Protein AF-A0A260BHY4-F1 (afdb_monomer_lite)

Secondary structure (DSSP, 8-state):
---B-EEESB-TTTSSBSS-HHHHHHHTTT--S--BTTEEEHHIIIIIIHHH---EETTEEGGGGGTSSHHHHHTT--TTTTSTTS-SS-HHHHHHHHHHHHHH-TTS-TTEEEEEEEE-SSSEEEEEEEEE-TTT--EEEEEEEEETTEEEEEEEEEEPPP-HHHHHHHHHSPPB--TTB--SSS-TT-B-SPPEEEEEE--

Foldseek 3Di:
DFFAAKFFLQAPQPRDGQDDQVVVCVLCPPPPDPADPRMDGLLSCQQVVQCVGPDQDPQGRSNVQQVFQLQCVLLVHDSNQSHCPPDPPGSSVSVRVSQVVCQQPVPVDPQWAWKKWFDQDPFKTKIWTWGADPPVRRIKIWIWIGGPNDTHGNHMGTDPHDDPVNVVVVQPDAAFADDRGCDPPDHHGDGHPTHMDIPDHPD

Radius of gyration: 16.04 Å; chains: 1; bounding box: 42×34×39 Å

Structure (mmCIF, N/CA/C/O backbone):
data_AF-A0A260BHY4-F1
#
_entry.id   AF-A0A260BHY4-F1
#
loop_
_atom_site.group_PDB
_atom_site.id
_atom_site.type_symbol
_atom_site.label_atom_id
_atom_site.label_alt_id
_atom_site.label_comp_id
_atom_site.label_asym_id
_atom_site.label_entity_id
_atom_site.label_seq_id
_atom_site.pdbx_PDB_ins_code
_atom_site.Cartn_x
_atom_site.Cartn_y
_atom_site.Cartn_z
_atom_site.occupancy
_atom_site.B_iso_or_equiv
_atom_site.auth_seq_id
_atom_site.auth_comp_id
_atom_site.auth_asym_id
_atom_site.auth_atom_id
_atom_site.pdbx_PDB_model_num
ATOM 1 N N . MET A 1 1 ? 2.149 -18.542 -0.338 1.00 52.81 1 MET A N 1
ATOM 2 C CA . MET A 1 1 ? 2.740 -17.203 -0.128 1.00 52.81 1 MET A CA 1
ATOM 3 C C . MET A 1 1 ? 1.687 -16.169 -0.472 1.00 52.81 1 MET A C 1
ATOM 5 O O . MET A 1 1 ? 0.973 -16.371 -1.448 1.00 52.81 1 MET A O 1
ATOM 9 N N . ALA A 1 2 ? 1.537 -15.123 0.337 1.00 69.50 2 ALA A N 1
ATOM 10 C CA . ALA A 1 2 ? 0.624 -14.036 0.003 1.00 69.50 2 ALA A CA 1
ATOM 11 C C . ALA A 1 2 ? 1.069 -13.307 -1.273 1.00 69.50 2 ALA A C 1
ATOM 13 O O . ALA A 1 2 ? 2.268 -13.212 -1.539 1.00 69.50 2 ALA A O 1
ATOM 14 N N . LYS A 1 3 ? 0.108 -12.805 -2.053 1.00 89.19 3 LYS A N 1
ATOM 15 C CA . LYS A 1 3 ? 0.378 -12.161 -3.339 1.00 89.19 3 LYS A CA 1
ATOM 16 C C . LYS A 1 3 ? 0.707 -10.688 -3.129 1.00 89.19 3 LYS A C 1
ATOM 18 O O . LYS A 1 3 ? -0.166 -9.887 -2.804 1.00 89.19 3 LYS A O 1
ATOM 23 N N . TRP A 1 4 ? 1.974 -10.348 -3.302 1.00 95.94 4 TRP A N 1
ATOM 24 C CA . TRP A 1 4 ? 2.450 -8.972 -3.339 1.00 95.94 4 TRP A CA 1
ATOM 25 C C . TRP A 1 4 ? 2.707 -8.563 -4.783 1.00 95.94 4 TRP A C 1
ATOM 27 O O . TRP A 1 4 ? 3.150 -9.371 -5.596 1.00 95.94 4 TRP A O 1
ATOM 37 N N . ALA A 1 5 ? 2.422 -7.304 -5.082 1.00 96.44 5 ALA A N 1
ATOM 38 C CA . ALA A 1 5 ? 2.658 -6.701 -6.379 1.00 96.44 5 ALA A CA 1
ATOM 39 C C . ALA A 1 5 ? 4.134 -6.300 -6.571 1.00 96.44 5 ALA A C 1
ATOM 41 O O . ALA A 1 5 ? 4.979 -6.487 -5.690 1.00 96.44 5 ALA A O 1
ATOM 42 N N . SER A 1 6 ? 4.429 -5.682 -7.713 1.00 95.88 6 SER A N 1
ATOM 43 C CA . SER A 1 6 ? 5.690 -4.979 -7.959 1.00 95.88 6 SER A CA 1
ATOM 44 C C . SER A 1 6 ? 5.636 -3.541 -7.434 1.00 95.88 6 SER A C 1
ATOM 46 O O . SER A 1 6 ? 4.591 -2.883 -7.468 1.00 95.88 6 SER A O 1
ATOM 48 N N . SER A 1 7 ? 6.773 -3.030 -6.965 1.00 96.12 7 SER A N 1
ATOM 49 C CA . SER A 1 7 ? 6.912 -1.653 -6.492 1.00 96.12 7 SER A CA 1
ATOM 50 C C . SER A 1 7 ? 8.245 -1.035 -6.908 1.00 96.12 7 SER A C 1
ATOM 52 O O . SER A 1 7 ? 9.237 -1.743 -7.046 1.00 96.12 7 SER A O 1
ATOM 54 N N . THR A 1 8 ? 8.276 0.284 -7.095 1.00 95.44 8 THR A N 1
ATOM 55 C CA . THR A 1 8 ? 9.506 1.059 -7.311 1.00 95.44 8 THR A CA 1
ATOM 56 C C . THR A 1 8 ? 10.100 1.576 -5.995 1.00 95.44 8 THR A C 1
ATOM 58 O O . THR A 1 8 ? 9.379 1.899 -5.046 1.00 95.44 8 THR A O 1
ATOM 61 N N . VAL A 1 9 ? 11.433 1.643 -5.902 1.00 91.94 9 VAL A N 1
ATOM 62 C CA . VAL A 1 9 ? 12.120 2.255 -4.748 1.00 91.94 9 VAL A CA 1
ATOM 63 C C . VAL A 1 9 ? 12.034 3.778 -4.781 1.00 91.94 9 VAL A C 1
ATOM 65 O O . VAL A 1 9 ? 12.333 4.415 -3.775 1.00 91.94 9 VAL A O 1
ATOM 68 N N . ILE A 1 10 ? 11.660 4.367 -5.916 1.00 89.44 10 ILE A N 1
ATOM 69 C CA . ILE A 1 10 ? 11.519 5.813 -6.063 1.00 89.44 10 ILE A CA 1
ATOM 70 C C . ILE A 1 10 ? 10.259 6.253 -5.317 1.00 89.44 10 ILE A C 1
ATOM 72 O O . ILE A 1 10 ? 9.171 5.750 -5.583 1.00 89.44 10 ILE A O 1
ATOM 76 N N . ASP A 1 11 ? 10.404 7.150 -4.344 1.00 83.56 11 ASP A N 1
ATOM 77 C CA . ASP A 1 11 ? 9.250 7.693 -3.625 1.00 83.56 11 ASP A CA 1
ATOM 78 C C . ASP A 1 11 ? 8.504 8.727 -4.463 1.00 83.56 11 ASP A C 1
ATOM 80 O O . ASP A 1 11 ? 9.115 9.669 -4.970 1.00 83.56 11 ASP A O 1
ATOM 84 N N . ASP A 1 12 ? 7.176 8.627 -4.489 1.00 76.00 12 ASP A N 1
ATOM 85 C CA . ASP A 1 12 ? 6.313 9.605 -5.155 1.00 76.00 12 ASP A CA 1
ATOM 86 C C . ASP A 1 12 ? 6.520 11.050 -4.645 1.00 76.00 12 ASP A C 1
ATOM 88 O O . ASP A 1 12 ? 6.343 11.994 -5.413 1.00 76.00 12 ASP A O 1
ATOM 92 N N . ASN A 1 13 ? 6.891 11.262 -3.375 1.00 76.00 13 ASN A N 1
ATOM 93 C CA . ASN A 1 13 ? 6.996 12.607 -2.794 1.00 76.00 13 ASN A CA 1
ATOM 94 C C . ASN A 1 13 ? 8.409 13.182 -2.886 1.00 76.00 13 ASN A C 1
ATOM 96 O O . ASN A 1 13 ? 8.557 14.375 -3.133 1.00 76.00 13 ASN A O 1
ATOM 100 N N . VAL A 1 14 ? 9.444 12.361 -2.663 1.00 77.44 14 VAL A N 1
ATOM 101 C CA . VAL A 1 14 ? 10.841 12.839 -2.706 1.00 77.44 14 VAL A CA 1
ATOM 102 C C . VAL A 1 14 ? 11.514 12.649 -4.064 1.00 77.44 14 VAL A C 1
ATOM 104 O O . VAL A 1 14 ? 12.602 13.180 -4.266 1.00 77.44 14 VAL A O 1
ATOM 107 N N . GLN A 1 15 ? 10.885 11.920 -4.995 1.00 83.31 15 GLN A N 1
ATOM 108 C CA . GLN A 1 15 ? 11.400 11.661 -6.349 1.00 83.31 15 GLN A CA 1
ATOM 109 C C . GLN A 1 15 ? 12.828 11.087 -6.343 1.00 83.31 15 GLN A C 1
ATOM 111 O O . GLN A 1 15 ? 13.643 11.344 -7.226 1.00 83.31 15 GLN A O 1
ATOM 116 N N . ALA A 1 16 ? 13.130 10.298 -5.311 1.00 83.31 16 ALA A N 1
ATOM 117 C CA . ALA A 1 16 ? 14.433 9.705 -5.063 1.00 83.31 16 ALA A CA 1
ATOM 118 C C . ALA A 1 16 ? 14.279 8.294 -4.468 1.00 83.31 16 ALA A C 1
ATOM 120 O O . ALA A 1 16 ? 13.241 7.996 -3.861 1.00 83.31 16 ALA A O 1
ATOM 121 N N . PRO A 1 17 ? 15.291 7.417 -4.619 1.00 84.69 17 PRO A N 1
ATOM 122 C CA . PRO A 1 17 ? 15.273 6.091 -4.018 1.00 84.69 17 PRO A CA 1
ATOM 123 C C . PRO A 1 17 ? 15.173 6.150 -2.490 1.00 84.69 17 PRO A C 1
ATOM 125 O O . PRO A 1 17 ? 15.957 6.823 -1.825 1.00 84.69 17 PRO A O 1
ATOM 128 N N . VAL A 1 18 ? 14.247 5.380 -1.921 1.00 86.19 18 VAL A N 1
ATOM 129 C CA . VAL A 1 18 ? 14.093 5.209 -0.462 1.00 86.19 18 VAL A CA 1
ATOM 130 C C . VAL A 1 18 ? 15.040 4.160 0.120 1.00 86.19 18 VAL A C 1
ATOM 132 O O . VAL A 1 18 ? 15.125 4.012 1.341 1.00 86.19 18 VAL A O 1
ATOM 135 N N . LEU A 1 19 ? 15.706 3.418 -0.768 1.00 87.19 19 LEU A N 1
ATOM 136 C CA . LEU A 1 19 ? 16.678 2.362 -0.519 1.00 87.19 19 LEU A CA 1
ATOM 137 C C . LEU A 1 19 ? 17.771 2.472 -1.574 1.00 87.19 19 LEU A C 1
ATOM 139 O O . LEU A 1 19 ? 17.469 2.688 -2.750 1.00 87.19 19 LEU A O 1
ATOM 143 N N . ASP A 1 20 ? 19.019 2.276 -1.167 1.00 89.50 20 ASP A N 1
ATOM 144 C CA . ASP A 1 20 ? 20.100 2.104 -2.127 1.00 89.50 20 ASP A CA 1
ATOM 145 C C . ASP A 1 20 ? 20.047 0.713 -2.792 1.00 89.50 20 ASP A C 1
ATOM 147 O O . ASP A 1 20 ? 19.397 -0.228 -2.319 1.00 89.50 20 ASP A O 1
ATOM 151 N N . GLU A 1 21 ? 20.742 0.585 -3.920 1.00 93.00 21 GLU A N 1
ATOM 152 C CA . GLU A 1 21 ? 20.781 -0.644 -4.717 1.00 93.00 21 GLU A CA 1
ATOM 153 C C . GLU A 1 21 ? 21.399 -1.831 -3.958 1.00 93.00 21 GLU A C 1
ATOM 155 O O . GLU A 1 21 ? 21.023 -2.985 -4.184 1.00 93.00 21 GLU A O 1
ATOM 160 N N . ARG A 1 22 ? 22.309 -1.573 -3.010 1.00 92.88 22 ARG A N 1
ATOM 161 C CA . ARG A 1 22 ? 22.951 -2.621 -2.209 1.00 92.88 22 ARG A CA 1
ATOM 162 C C . ARG A 1 22 ? 21.952 -3.250 -1.242 1.00 92.88 22 ARG A C 1
ATOM 164 O O . ARG A 1 22 ? 21.870 -4.477 -1.172 1.00 92.88 22 ARG A O 1
ATOM 171 N N . VAL A 1 23 ? 21.190 -2.435 -0.517 1.00 92.44 23 VAL A N 1
ATOM 172 C CA . VAL A 1 23 ? 20.121 -2.892 0.381 1.00 92.44 23 VAL A CA 1
ATOM 173 C C . VAL A 1 23 ? 19.018 -3.572 -0.423 1.00 92.44 23 VAL A C 1
ATOM 175 O O . VAL A 1 23 ? 18.562 -4.646 -0.030 1.00 92.44 23 VAL A O 1
ATOM 178 N N . PHE A 1 24 ? 18.635 -3.008 -1.572 1.00 94.44 24 PHE A N 1
ATOM 179 C CA . PHE A 1 24 ? 17.678 -3.634 -2.486 1.00 94.44 24 PHE A CA 1
ATOM 180 C C . PHE A 1 24 ? 18.123 -5.045 -2.893 1.00 94.44 24 PHE A C 1
ATOM 182 O O . PHE A 1 24 ? 17.354 -5.997 -2.749 1.00 94.44 24 PHE A O 1
ATOM 189 N N . SER A 1 25 ? 19.369 -5.187 -3.351 1.00 93.88 25 SER A N 1
ATOM 190 C CA . SER A 1 25 ? 19.930 -6.464 -3.804 1.00 93.88 25 SER A CA 1
ATOM 191 C C . SER A 1 25 ? 20.009 -7.485 -2.673 1.00 93.88 25 SER A C 1
ATOM 193 O O . SER A 1 25 ? 19.712 -8.660 -2.878 1.00 93.88 25 SER A O 1
ATOM 195 N N . TRP A 1 26 ? 20.368 -7.041 -1.465 1.00 94.44 26 TRP A N 1
ATOM 196 C CA . TRP A 1 26 ? 20.385 -7.898 -0.281 1.00 94.44 26 TRP A CA 1
ATOM 197 C C . TRP A 1 26 ? 18.981 -8.393 0.093 1.00 94.44 26 TRP A C 1
ATOM 199 O O . TRP A 1 26 ? 18.809 -9.588 0.321 1.00 94.44 26 TRP A O 1
ATOM 209 N N . LEU A 1 27 ? 17.969 -7.516 0.087 1.00 94.12 27 LEU A N 1
ATOM 210 C CA . LEU A 1 27 ? 16.580 -7.892 0.385 1.00 94.12 27 LEU A CA 1
ATOM 211 C C . LEU A 1 27 ? 16.002 -8.891 -0.626 1.00 94.12 27 LEU A C 1
ATOM 213 O O . LEU A 1 27 ? 15.212 -9.748 -0.244 1.00 94.12 27 LEU A O 1
ATOM 217 N N . HIS A 1 28 ? 16.381 -8.781 -1.900 1.00 94.31 28 HIS A N 1
ATOM 218 C CA . HIS A 1 28 ? 15.873 -9.641 -2.975 1.00 94.31 28 HIS A CA 1
ATOM 219 C C . HIS A 1 28 ? 16.715 -10.901 -3.203 1.00 94.31 28 HIS A C 1
ATOM 221 O O . HIS A 1 28 ? 16.407 -11.699 -4.091 1.00 94.31 28 HIS A O 1
ATOM 227 N N . HIS A 1 29 ? 17.768 -11.113 -2.411 1.00 92.44 29 HIS A N 1
ATOM 228 C CA . HIS A 1 29 ? 18.621 -12.281 -2.560 1.00 92.44 29 HIS A CA 1
ATOM 229 C C . HIS A 1 29 ? 17.823 -13.578 -2.346 1.00 92.44 29 HIS A C 1
ATOM 231 O O . HIS A 1 29 ? 17.213 -13.784 -1.299 1.00 92.44 29 HIS A O 1
ATOM 237 N N . GLY A 1 30 ? 17.837 -14.467 -3.344 1.00 86.19 30 GLY A N 1
ATOM 238 C CA . GLY A 1 30 ? 17.135 -15.754 -3.290 1.00 86.19 30 GLY A CA 1
ATOM 239 C C . GLY A 1 30 ? 15.625 -15.688 -3.551 1.00 86.19 30 GLY A C 1
ATOM 240 O O . GLY A 1 30 ? 14.957 -16.718 -3.473 1.00 86.19 30 GLY A O 1
ATOM 241 N N . VAL A 1 31 ? 15.074 -14.517 -3.889 1.00 86.31 31 VAL A N 1
ATOM 242 C CA . VAL A 1 31 ? 13.669 -14.390 -4.297 1.00 86.31 31 VAL A CA 1
ATOM 243 C C . VAL A 1 31 ? 13.510 -14.842 -5.744 1.00 86.31 31 VAL A C 1
ATOM 245 O O . VAL A 1 31 ? 14.193 -14.353 -6.639 1.00 86.31 31 VAL A O 1
ATOM 248 N N . ALA A 1 32 ? 12.583 -15.768 -5.984 1.00 78.06 32 ALA A N 1
ATOM 249 C CA . ALA A 1 32 ? 12.217 -16.170 -7.334 1.00 78.06 32 ALA A CA 1
ATOM 250 C C . ALA A 1 32 ? 11.384 -15.068 -8.015 1.00 78.06 32 ALA A C 1
ATOM 252 O O . ALA A 1 32 ? 10.389 -14.605 -7.460 1.00 78.06 32 ALA A O 1
ATOM 253 N N . GLY A 1 33 ? 11.776 -14.671 -9.224 1.00 74.69 33 GLY A N 1
ATOM 254 C CA . GLY A 1 33 ? 11.105 -13.635 -10.012 1.00 74.69 33 GLY A CA 1
ATOM 255 C C . GLY A 1 33 ? 12.102 -12.725 -10.727 1.00 74.69 33 GLY A C 1
ATOM 256 O O . GLY A 1 33 ? 13.263 -12.634 -10.337 1.00 74.69 33 GLY A O 1
ATOM 257 N N . ALA A 1 34 ? 11.651 -12.056 -11.788 1.00 75.25 34 ALA A N 1
ATOM 258 C CA . ALA A 1 34 ? 12.450 -11.065 -12.504 1.00 75.25 34 ALA A CA 1
ATOM 259 C C . ALA A 1 34 ? 12.281 -9.687 -11.842 1.00 75.25 34 ALA A C 1
ATOM 261 O O . ALA A 1 34 ? 11.516 -8.854 -12.320 1.00 75.25 34 ALA A O 1
ATOM 262 N N . PHE A 1 35 ? 12.962 -9.469 -10.716 1.00 90.62 35 PHE A N 1
ATOM 263 C CA . PHE A 1 35 ? 13.069 -8.153 -10.080 1.00 90.62 35 PHE A CA 1
ATOM 264 C C . PHE A 1 35 ? 14.468 -7.577 -10.294 1.00 90.62 35 PHE A C 1
ATOM 266 O O . PHE A 1 35 ? 15.457 -8.309 -10.271 1.00 90.62 35 PHE A O 1
ATOM 273 N N . GLY A 1 36 ? 14.551 -6.264 -10.486 1.00 91.50 36 GLY A N 1
ATOM 274 C CA . GLY A 1 36 ? 15.800 -5.558 -10.740 1.00 91.50 36 GLY A CA 1
ATOM 275 C C . GLY A 1 36 ? 15.647 -4.084 -10.410 1.00 91.50 36 GLY A C 1
ATOM 276 O O . GLY A 1 36 ? 14.615 -3.486 -10.705 1.00 91.50 36 GLY A O 1
ATOM 277 N N . PHE A 1 37 ? 16.664 -3.500 -9.777 1.00 92.75 37 PHE A N 1
ATOM 278 C CA . PHE A 1 37 ? 16.627 -2.101 -9.364 1.00 92.75 37 PHE A CA 1
ATOM 279 C C . PHE A 1 37 ? 16.254 -1.193 -10.559 1.00 92.75 37 PHE A C 1
ATOM 281 O O . PHE A 1 37 ? 16.842 -1.352 -11.629 1.00 92.75 37 PHE A O 1
ATOM 288 N N . PRO A 1 38 ? 15.291 -0.258 -10.417 1.00 94.38 38 PRO A N 1
ATOM 289 C CA . PRO A 1 38 ? 14.640 0.187 -9.178 1.00 94.38 38 PRO A CA 1
ATOM 290 C C . PRO A 1 38 ? 13.317 -0.529 -8.820 1.00 94.38 38 PRO A C 1
ATOM 292 O O . PRO A 1 38 ? 12.642 -0.097 -7.885 1.00 94.38 38 PRO A O 1
ATOM 295 N N . ILE A 1 39 ? 12.918 -1.589 -9.532 1.00 95.56 39 ILE A N 1
ATOM 296 C CA . ILE A 1 39 ? 11.622 -2.273 -9.371 1.00 95.56 39 ILE A CA 1
ATOM 297 C C . ILE A 1 39 ? 11.792 -3.633 -8.679 1.00 95.56 39 ILE A C 1
ATOM 299 O O . ILE A 1 39 ? 12.492 -4.524 -9.162 1.00 95.56 39 ILE A O 1
ATOM 303 N N . GLY A 1 40 ? 11.094 -3.828 -7.562 1.00 95.31 40 GLY A N 1
ATOM 304 C CA . GLY A 1 40 ? 11.176 -5.039 -6.750 1.00 95.31 40 GLY A CA 1
ATOM 305 C C . GLY A 1 40 ? 9.842 -5.543 -6.216 1.00 95.31 40 GLY A C 1
ATOM 306 O O . GLY A 1 40 ? 8.766 -5.050 -6.555 1.00 95.31 40 GLY A O 1
ATOM 307 N N . HIS A 1 41 ? 9.932 -6.548 -5.351 1.00 95.88 41 HIS A N 1
ATOM 308 C CA . HIS A 1 41 ? 8.807 -7.163 -4.665 1.00 95.88 41 HIS A CA 1
ATOM 309 C C . HIS A 1 41 ? 8.243 -6.204 -3.608 1.00 95.88 41 HIS A C 1
ATOM 311 O O . HIS A 1 41 ? 8.921 -5.878 -2.625 1.00 95.88 41 HIS A O 1
ATOM 317 N N . ALA A 1 42 ? 6.982 -5.790 -3.759 1.00 95.69 42 ALA A N 1
ATOM 318 C CA . ALA A 1 42 ? 6.373 -4.757 -2.920 1.00 95.69 42 ALA A CA 1
ATOM 319 C C . ALA A 1 42 ? 6.443 -5.096 -1.425 1.00 95.69 42 ALA A C 1
ATOM 321 O O . ALA A 1 42 ? 6.821 -4.246 -0.624 1.00 95.69 42 ALA A O 1
ATOM 322 N N . GLY A 1 43 ? 6.191 -6.350 -1.045 1.00 94.94 43 GLY A N 1
ATOM 323 C CA . GLY A 1 43 ? 6.266 -6.765 0.357 1.00 94.94 43 GLY A CA 1
ATOM 324 C C . GLY A 1 43 ? 7.662 -6.629 0.961 1.00 94.94 43 GLY A C 1
ATOM 325 O O . GLY A 1 43 ? 7.795 -6.213 2.107 1.00 94.94 43 GLY A O 1
ATOM 326 N N . LEU A 1 44 ? 8.721 -6.894 0.188 1.00 95.00 44 LEU A N 1
ATOM 327 C CA . LEU A 1 44 ? 10.084 -6.747 0.702 1.00 95.00 44 LEU A CA 1
ATOM 328 C C . LEU A 1 44 ? 10.430 -5.276 0.895 1.00 95.00 44 LEU A C 1
ATOM 330 O O . LEU A 1 44 ? 11.026 -4.901 1.901 1.00 95.00 44 LEU A O 1
ATOM 334 N N . MET A 1 45 ? 10.024 -4.441 -0.055 1.00 94.44 45 MET A N 1
ATOM 335 C CA . MET A 1 45 ? 10.346 -3.020 -0.063 1.00 94.44 45 MET A CA 1
ATOM 336 C C . MET A 1 45 ? 9.537 -2.235 0.971 1.00 94.44 45 MET A C 1
ATOM 338 O O . MET A 1 45 ? 10.116 -1.513 1.781 1.00 94.44 45 MET A O 1
ATOM 342 N N . HIS A 1 46 ? 8.213 -2.394 0.985 1.00 93.94 46 HIS A N 1
ATOM 343 C CA . HIS A 1 46 ? 7.325 -1.644 1.879 1.00 93.94 46 HIS A CA 1
ATOM 344 C C . HIS A 1 46 ? 7.396 -2.129 3.326 1.00 93.94 46 HIS A C 1
ATOM 346 O O . HIS A 1 46 ? 7.212 -1.326 4.236 1.00 93.94 46 HIS A O 1
ATOM 352 N N . VAL A 1 47 ? 7.692 -3.411 3.567 1.00 94.50 47 VAL A N 1
ATOM 353 C CA . VAL A 1 47 ? 7.823 -3.939 4.934 1.00 94.50 47 VAL A CA 1
ATOM 354 C C . VAL A 1 47 ? 9.261 -3.797 5.424 1.00 94.50 47 VAL A C 1
ATOM 356 O O . VAL A 1 47 ? 9.553 -2.963 6.281 1.00 94.50 47 VAL A O 1
ATOM 359 N N . TYR A 1 48 ? 10.186 -4.575 4.864 1.00 93.88 48 TYR A N 1
ATOM 360 C CA . TYR A 1 48 ? 11.560 -4.628 5.367 1.00 93.88 48 TYR A CA 1
ATOM 361 C C . TYR A 1 48 ? 12.405 -3.445 4.906 1.00 93.88 48 TYR A C 1
ATOM 363 O O . TYR A 1 48 ? 13.157 -2.888 5.701 1.00 93.88 48 TYR A O 1
ATOM 371 N N . GLY A 1 49 ? 12.241 -3.001 3.662 1.00 92.38 49 GLY A N 1
ATOM 372 C CA . GLY A 1 49 ? 12.911 -1.805 3.169 1.00 92.38 49 GLY A CA 1
ATOM 373 C C . GLY A 1 49 ? 12.579 -0.578 4.017 1.00 92.38 49 GLY A C 1
ATOM 374 O O . GLY A 1 49 ? 13.474 0.125 4.470 1.00 92.38 49 GLY A O 1
ATOM 375 N N . TYR A 1 50 ? 11.309 -0.349 4.340 1.00 90.38 50 TYR A N 1
ATOM 376 C CA . TYR A 1 50 ? 10.928 0.811 5.152 1.00 90.38 50 TYR A CA 1
ATOM 377 C C . TYR A 1 50 ? 11.485 0.780 6.575 1.00 90.38 50 TYR A C 1
ATOM 379 O O . TYR A 1 50 ? 11.790 1.847 7.099 1.00 90.38 50 TYR A O 1
ATOM 387 N N . LEU A 1 51 ? 11.677 -0.397 7.182 1.00 89.75 51 LEU A N 1
ATOM 388 C CA . LEU A 1 51 ? 12.382 -0.520 8.466 1.00 89.75 51 LEU A CA 1
ATOM 389 C C . LEU A 1 51 ? 13.843 -0.052 8.381 1.00 89.75 51 LEU A C 1
ATOM 391 O O . LEU A 1 51 ? 14.372 0.483 9.354 1.00 89.75 51 LEU A O 1
ATOM 395 N N . LEU A 1 52 ? 14.477 -0.253 7.225 1.00 86.81 52 LEU A N 1
ATOM 396 C CA . LEU A 1 52 ? 15.875 0.096 6.960 1.00 86.81 52 LEU A CA 1
ATOM 397 C C . LEU A 1 52 ? 16.043 1.507 6.380 1.00 86.81 52 LEU A C 1
ATOM 399 O O . LEU A 1 52 ? 17.153 2.034 6.365 1.00 86.81 52 LEU A O 1
ATOM 403 N N . SER A 1 53 ? 14.960 2.126 5.911 1.00 82.38 53 SER A N 1
ATOM 404 C CA . SER A 1 53 ? 14.987 3.460 5.321 1.00 82.38 53 SER A CA 1
ATOM 405 C C . SER A 1 53 ? 15.141 4.538 6.396 1.00 82.38 53 SER A C 1
ATOM 407 O O . SER A 1 53 ? 14.366 4.613 7.354 1.00 82.38 53 SER A O 1
ATOM 409 N N . SER A 1 54 ? 16.130 5.410 6.210 1.00 78.31 54 SER A N 1
ATOM 410 C CA . SER A 1 54 ? 16.356 6.618 7.013 1.00 78.31 54 SER A CA 1
ATOM 411 C C . SER A 1 54 ? 15.767 7.882 6.375 1.00 78.31 54 SER A C 1
ATOM 413 O O . SER A 1 54 ? 15.959 8.973 6.904 1.00 78.31 54 SER A O 1
ATOM 415 N N . VAL A 1 55 ? 15.063 7.750 5.245 1.00 77.81 55 VAL A N 1
ATOM 416 C CA . VAL A 1 55 ? 14.510 8.886 4.501 1.00 77.81 55 VAL A CA 1
ATOM 417 C C . VAL A 1 55 ? 13.308 9.468 5.246 1.00 77.81 55 VAL A C 1
ATOM 419 O O . VAL A 1 55 ? 12.309 8.779 5.486 1.00 77.81 55 VAL A O 1
ATOM 422 N N . GLU A 1 56 ? 13.396 10.751 5.591 1.00 77.44 56 GLU A N 1
ATOM 423 C CA . GLU A 1 56 ? 12.260 11.532 6.074 1.00 77.44 56 GLU A CA 1
ATOM 424 C C . GLU A 1 56 ? 11.348 11.915 4.908 1.00 77.44 56 GLU A C 1
ATOM 426 O O . GLU A 1 56 ? 11.796 12.370 3.857 1.00 77.44 56 GLU A O 1
ATOM 431 N N . THR A 1 57 ? 10.047 11.722 5.101 1.00 74.81 57 THR A N 1
ATOM 432 C CA . THR A 1 57 ? 9.005 12.198 4.185 1.00 74.81 57 THR A CA 1
ATOM 433 C C . THR A 1 57 ? 8.194 13.296 4.874 1.00 74.81 57 THR A C 1
ATOM 435 O O . THR A 1 57 ? 8.278 13.421 6.099 1.00 74.81 57 THR A O 1
ATOM 438 N N . PRO A 1 58 ? 7.327 14.036 4.156 1.00 73.56 58 PRO A N 1
ATOM 439 C CA . PRO A 1 58 ? 6.377 14.956 4.791 1.00 73.56 58 PRO A CA 1
ATOM 440 C C . PRO A 1 58 ? 5.480 14.302 5.860 1.00 73.56 58 PRO A C 1
ATOM 442 O O . PRO A 1 58 ? 4.913 14.993 6.698 1.00 73.56 58 PRO A O 1
ATOM 445 N N . TYR A 1 59 ? 5.378 12.969 5.855 1.00 69.50 59 TYR A N 1
ATOM 446 C CA . TYR A 1 59 ? 4.589 12.168 6.793 1.00 69.50 59 TYR A CA 1
ATOM 447 C C . TYR A 1 59 ? 5.451 11.495 7.880 1.00 69.50 59 TYR A C 1
ATOM 449 O O . TYR A 1 59 ? 5.010 10.546 8.527 1.00 69.50 59 TYR A O 1
ATOM 457 N N . GLY A 1 60 ? 6.696 11.946 8.061 1.00 75.25 60 GLY A N 1
ATOM 458 C CA . GLY A 1 60 ? 7.672 11.361 8.980 1.00 75.25 60 GLY A CA 1
ATOM 459 C C . GLY A 1 60 ? 8.486 10.218 8.364 1.00 75.25 60 GLY A C 1
ATOM 460 O O . GLY A 1 60 ? 8.534 10.032 7.142 1.00 75.25 60 GLY A O 1
ATOM 461 N N . LEU A 1 61 ? 9.167 9.454 9.222 1.00 82.31 61 LEU A N 1
ATOM 462 C CA . LEU A 1 61 ? 10.005 8.328 8.804 1.00 82.31 61 LEU A CA 1
ATOM 463 C C . LEU A 1 61 ? 9.153 7.120 8.408 1.00 82.31 61 LEU A C 1
ATOM 465 O O . LEU A 1 61 ? 8.312 6.658 9.179 1.00 82.31 61 LEU A O 1
ATOM 469 N N . LYS A 1 62 ? 9.455 6.518 7.254 1.00 82.88 62 LYS A N 1
ATOM 470 C CA . LYS A 1 62 ? 8.737 5.331 6.755 1.00 82.88 62 LYS A CA 1
ATOM 471 C C . LYS A 1 62 ? 8.762 4.147 7.724 1.00 82.88 62 LYS A C 1
ATOM 473 O O . LYS A 1 62 ? 7.765 3.436 7.819 1.00 82.88 62 LYS A O 1
ATOM 478 N N . ARG A 1 63 ? 9.841 3.975 8.499 1.00 86.38 63 ARG A N 1
ATOM 479 C CA . ARG A 1 63 ? 9.942 2.921 9.524 1.00 86.38 63 ARG A CA 1
ATOM 480 C C . ARG A 1 63 ? 8.864 3.007 10.606 1.00 86.38 63 ARG A C 1
ATOM 482 O O . ARG A 1 63 ? 8.516 1.981 11.177 1.00 86.38 63 ARG A O 1
ATOM 489 N N . LEU A 1 64 ? 8.322 4.200 10.883 1.00 86.25 64 LEU A N 1
ATOM 490 C CA . LEU A 1 64 ? 7.308 4.383 11.929 1.00 86.25 64 LEU A CA 1
ATOM 491 C C . LEU A 1 64 ? 6.032 3.591 11.637 1.00 86.25 64 LEU A C 1
ATOM 493 O O . LEU A 1 64 ? 5.384 3.148 12.575 1.00 86.25 64 LEU A O 1
ATOM 497 N N . ARG A 1 65 ? 5.751 3.285 10.362 1.00 87.50 65 ARG A N 1
ATOM 498 C CA . ARG A 1 65 ? 4.631 2.426 9.938 1.00 87.50 65 ARG A CA 1
ATOM 499 C C . ARG A 1 65 ? 4.617 1.050 10.617 1.00 87.50 65 ARG A C 1
ATOM 501 O O . ARG A 1 65 ? 3.560 0.442 10.717 1.00 87.50 65 ARG A O 1
ATOM 508 N N . TRP A 1 66 ? 5.780 0.572 11.063 1.00 92.25 66 TRP A N 1
ATOM 509 C CA . TRP A 1 66 ? 5.971 -0.742 11.684 1.00 92.25 66 TRP A CA 1
ATOM 510 C C . TRP A 1 66 ? 6.381 -0.663 13.159 1.00 92.25 66 TRP A C 1
ATOM 512 O O . TRP A 1 66 ? 6.582 -1.694 13.797 1.00 92.25 66 TRP A O 1
ATOM 522 N N . LEU A 1 67 ? 6.562 0.550 13.689 1.00 90.44 67 LEU A N 1
ATOM 523 C CA . LEU A 1 67 ? 7.045 0.801 15.051 1.00 90.44 67 LEU A CA 1
ATOM 524 C C . LEU A 1 67 ? 6.008 1.525 15.922 1.00 90.44 67 LEU A C 1
ATOM 526 O O . LEU A 1 67 ? 6.287 1.806 17.085 1.00 90.44 67 LEU A O 1
ATOM 530 N N . THR A 1 68 ? 4.823 1.818 15.382 1.00 91.81 68 THR A N 1
ATOM 531 C CA . THR A 1 68 ? 3.676 2.340 16.133 1.00 91.81 68 THR A CA 1
ATOM 532 C C . THR A 1 68 ? 2.503 1.363 16.088 1.00 91.81 68 THR A C 1
ATOM 534 O O . THR A 1 68 ? 2.419 0.496 15.216 1.00 91.81 68 THR A O 1
ATOM 537 N N . ALA A 1 69 ? 1.599 1.487 17.059 1.00 95.12 69 ALA A N 1
ATOM 538 C CA . ALA A 1 69 ? 0.431 0.617 17.178 1.00 95.12 69 ALA A CA 1
ATOM 539 C C . ALA A 1 69 ? -0.686 0.960 16.178 1.00 95.12 69 ALA A C 1
ATOM 541 O O . ALA A 1 69 ? -1.630 0.190 16.032 1.00 95.12 69 ALA A O 1
ATOM 542 N N . ASP A 1 70 ? -0.593 2.097 15.482 1.00 94.06 70 ASP A N 1
ATOM 543 C CA . ASP A 1 70 ? -1.706 2.686 14.729 1.00 94.06 70 ASP A CA 1
ATOM 544 C C . ASP A 1 70 ? -2.269 1.745 13.661 1.00 94.06 70 ASP A C 1
ATOM 546 O O . ASP A 1 70 ? -3.484 1.623 13.519 1.00 94.06 70 ASP A O 1
ATOM 550 N N . LEU A 1 71 ? -1.398 1.031 12.939 1.00 95.94 71 LEU A N 1
ATOM 551 C CA . LEU A 1 71 ? -1.845 0.076 11.927 1.00 95.94 71 LEU A CA 1
ATOM 552 C C . LEU A 1 71 ? -2.571 -1.114 12.563 1.00 95.94 71 LEU A C 1
ATOM 554 O O . LEU A 1 71 ? -3.617 -1.519 12.069 1.00 95.94 71 LEU A O 1
ATOM 558 N N . ALA A 1 72 ? -2.036 -1.669 13.654 1.00 97.38 72 ALA A N 1
ATOM 559 C CA . ALA A 1 72 ? -2.654 -2.801 14.343 1.00 97.38 72 ALA A CA 1
ATOM 560 C C . ALA A 1 72 ? -4.013 -2.406 14.929 1.00 97.38 72 ALA A C 1
ATOM 562 O O . ALA A 1 72 ? -5.007 -3.099 14.713 1.00 97.38 72 ALA A O 1
ATOM 563 N N . ASN A 1 73 ? -4.064 -1.238 15.563 1.00 97.19 73 ASN A N 1
ATOM 564 C CA . ASN A 1 73 ? -5.277 -0.667 16.121 1.00 97.19 73 ASN A CA 1
ATOM 565 C C . ASN A 1 73 ? -6.344 -0.430 15.048 1.00 97.19 73 ASN A C 1
ATOM 567 O O . ASN A 1 73 ? -7.490 -0.798 15.268 1.00 97.19 73 ASN A O 1
ATOM 571 N N . ALA A 1 74 ? -5.987 0.089 13.866 1.00 96.81 74 ALA A N 1
ATOM 572 C CA . ALA A 1 74 ? -6.940 0.294 12.767 1.00 96.81 74 ALA A CA 1
ATOM 573 C C . ALA A 1 74 ? -7.600 -1.016 12.284 1.00 96.81 74 ALA A C 1
ATOM 575 O O . ALA A 1 74 ? -8.743 -1.010 11.825 1.00 96.81 74 ALA A O 1
ATOM 576 N N . PHE A 1 75 ? -6.903 -2.150 12.423 1.00 97.12 75 PHE A N 1
ATOM 577 C CA . PHE A 1 75 ? -7.443 -3.491 12.171 1.00 97.12 75 PHE A CA 1
ATOM 578 C C . PHE A 1 75 ? -8.158 -4.113 13.388 1.00 97.12 75 PHE A C 1
ATOM 580 O O . PHE A 1 75 ? -8.680 -5.223 13.281 1.00 97.12 75 PHE A O 1
ATOM 587 N N . GLY A 1 76 ? -8.194 -3.439 14.541 1.00 96.56 76 GLY A N 1
ATOM 588 C CA . GLY A 1 76 ? -8.711 -3.993 15.796 1.00 96.56 76 GLY A CA 1
ATOM 589 C C . GLY A 1 76 ? -7.870 -5.156 16.338 1.00 96.56 76 GLY A C 1
ATOM 590 O O . GLY A 1 76 ? -8.402 -6.047 17.000 1.00 96.56 76 GLY A O 1
ATOM 591 N N . LEU A 1 77 ? -6.577 -5.192 16.007 1.00 97.19 77 LEU A N 1
ATOM 592 C CA . LEU A 1 77 ? -5.626 -6.211 16.453 1.00 97.19 77 LEU A CA 1
ATOM 593 C C . LEU A 1 77 ? -4.906 -5.764 17.731 1.00 97.19 77 LEU A C 1
ATOM 595 O O . LEU A 1 77 ? -4.994 -4.613 18.151 1.00 97.19 77 LEU A O 1
ATOM 599 N N . GLU A 1 78 ? -4.161 -6.685 18.344 1.00 96.69 78 GLU A N 1
ATOM 600 C CA . GLU A 1 78 ? -3.269 -6.348 19.455 1.00 96.69 78 GLU A CA 1
ATOM 601 C C . GLU A 1 78 ? -2.214 -5.325 18.997 1.00 96.69 78 GLU A C 1
ATOM 603 O O . GLU A 1 78 ? -1.623 -5.471 17.928 1.00 96.69 78 GLU A O 1
ATOM 608 N N . SER A 1 79 ? -1.981 -4.286 19.801 1.00 96.56 79 SER A N 1
ATOM 609 C CA . SER A 1 79 ? -1.177 -3.109 19.445 1.00 96.56 79 SER A CA 1
ATOM 610 C C . SER A 1 79 ? 0.228 -3.426 18.924 1.00 96.56 79 SER A C 1
ATOM 612 O O . SER A 1 79 ? 0.756 -2.690 18.091 1.00 96.56 79 SER A O 1
ATOM 614 N N . SER A 1 80 ? 0.854 -4.503 19.403 1.00 96.50 80 SER A N 1
ATOM 615 C CA . SER A 1 80 ? 2.194 -4.921 18.990 1.00 96.50 80 SER A CA 1
ATOM 616 C C . SER A 1 80 ? 2.211 -5.874 17.789 1.00 96.50 80 SER A C 1
ATOM 618 O O . SER A 1 80 ? 3.289 -6.220 17.313 1.00 96.50 80 SER A O 1
ATOM 620 N N . PHE A 1 81 ? 1.060 -6.269 17.231 1.00 97.62 81 PHE A N 1
ATOM 621 C CA . PHE A 1 81 ? 0.948 -7.307 16.194 1.00 97.62 81 PHE A CA 1
ATOM 622 C C . PHE A 1 81 ? 1.888 -7.097 14.987 1.00 97.62 81 PHE A C 1
ATOM 624 O O . PHE A 1 81 ? 2.474 -8.052 14.456 1.00 97.62 81 PHE A O 1
ATOM 631 N N . PHE A 1 82 ? 2.092 -5.843 14.568 1.00 96.88 82 PHE A N 1
ATOM 632 C CA . PHE A 1 82 ? 2.986 -5.486 13.457 1.00 96.88 82 PHE A CA 1
ATOM 633 C C . PHE A 1 82 ? 4.412 -5.104 13.875 1.00 96.88 82 PHE A C 1
ATOM 635 O O . PHE A 1 82 ? 5.235 -4.803 13.012 1.00 96.88 82 PHE A O 1
ATOM 642 N N . PHE A 1 83 ? 4.763 -5.177 15.158 1.00 95.69 83 PHE A N 1
ATOM 643 C CA . PHE A 1 83 ? 6.146 -4.966 15.577 1.00 95.69 83 PHE A CA 1
ATOM 644 C C . PHE A 1 83 ? 7.023 -6.126 15.092 1.00 95.69 83 PHE A C 1
ATOM 646 O O . PHE A 1 83 ? 6.629 -7.291 15.229 1.00 95.69 83 PHE A O 1
ATOM 653 N N . PRO A 1 84 ? 8.230 -5.866 14.554 1.00 93.62 84 PRO A N 1
ATOM 654 C CA . PRO A 1 84 ? 9.063 -6.911 13.958 1.00 93.62 84 PRO A CA 1
ATOM 655 C C . PRO A 1 84 ? 9.308 -8.118 14.873 1.00 93.62 84 PRO A C 1
ATOM 657 O O . PRO A 1 84 ? 9.312 -9.253 14.404 1.00 93.62 84 PRO A O 1
ATOM 660 N N . THR A 1 85 ? 9.443 -7.879 16.178 1.00 92.62 85 THR A N 1
ATOM 661 C CA . THR A 1 85 ? 9.768 -8.886 17.198 1.00 92.62 85 THR A CA 1
ATOM 662 C C . THR A 1 85 ? 8.555 -9.566 17.838 1.00 92.62 85 THR A C 1
ATOM 664 O O . THR A 1 85 ? 8.740 -10.449 18.669 1.00 92.62 85 THR A O 1
ATOM 667 N N . ALA A 1 86 ? 7.324 -9.191 17.477 1.00 94.19 86 ALA A N 1
ATOM 668 C CA . ALA A 1 86 ? 6.117 -9.662 18.165 1.00 94.19 86 ALA A CA 1
ATOM 669 C C . ALA A 1 86 ? 5.751 -11.133 17.896 1.00 94.19 86 ALA A C 1
ATOM 671 O O . ALA A 1 86 ? 4.926 -11.706 18.601 1.00 94.19 86 ALA A O 1
ATOM 672 N N . SER A 1 87 ? 6.321 -11.759 16.864 1.00 96.00 87 SER A N 1
ATOM 673 C CA . SER A 1 87 ? 6.011 -13.142 16.496 1.00 96.00 87 SER A CA 1
ATOM 674 C C . SER A 1 87 ? 7.133 -13.760 15.664 1.00 96.00 87 SER A C 1
ATOM 676 O O . SER A 1 87 ? 7.889 -13.053 14.998 1.00 96.00 87 SER A O 1
ATOM 678 N N . THR A 1 88 ? 7.209 -15.090 15.684 1.00 95.12 88 THR A N 1
ATOM 679 C CA . THR A 1 88 ? 8.090 -15.891 14.824 1.00 95.12 88 THR A CA 1
ATOM 680 C C . THR A 1 88 ? 7.603 -15.962 13.375 1.00 95.12 88 THR A C 1
ATOM 682 O O . THR A 1 88 ? 8.399 -16.253 12.485 1.00 95.12 88 THR A O 1
ATOM 685 N N . VAL A 1 89 ? 6.320 -15.676 13.115 1.00 95.88 89 VAL A N 1
ATOM 686 C CA . VAL A 1 89 ? 5.789 -15.544 11.750 1.00 95.88 89 VAL A CA 1
ATOM 687 C C . VAL A 1 89 ? 6.370 -14.273 11.124 1.00 95.88 89 VAL A C 1
ATOM 689 O O . VAL A 1 89 ? 6.263 -13.214 11.750 1.00 95.88 89 VAL A O 1
ATOM 692 N N . PRO A 1 90 ? 6.952 -14.318 9.911 1.00 94.19 90 PRO A N 1
ATOM 693 C CA . PRO A 1 90 ? 7.547 -13.145 9.277 1.00 94.19 90 PRO A CA 1
ATOM 694 C C . PRO A 1 90 ? 6.574 -11.963 9.197 1.00 94.19 90 PRO A C 1
ATOM 696 O O . PRO A 1 90 ? 5.422 -12.129 8.800 1.00 94.19 90 PRO A O 1
ATOM 699 N N . LEU A 1 91 ? 7.042 -10.752 9.529 1.00 95.31 91 LEU A N 1
ATOM 700 C CA . LEU A 1 91 ? 6.207 -9.542 9.526 1.00 95.31 91 LEU A CA 1
ATOM 701 C C . LEU A 1 91 ? 5.427 -9.368 8.212 1.00 95.31 91 LEU A C 1
ATOM 703 O O . LEU A 1 91 ? 4.231 -9.099 8.248 1.00 95.31 91 LEU A O 1
ATOM 707 N N . MET A 1 92 ? 6.068 -9.592 7.061 1.00 94.81 92 MET A N 1
ATOM 708 C CA . MET A 1 92 ? 5.414 -9.492 5.752 1.00 94.81 92 MET A CA 1
ATOM 709 C C . MET A 1 92 ? 4.220 -10.453 5.603 1.00 94.81 92 MET A C 1
ATOM 711 O O . MET A 1 92 ? 3.214 -10.091 4.996 1.00 94.81 92 MET A O 1
ATOM 715 N N . GLU A 1 93 ? 4.289 -11.657 6.172 1.00 95.69 93 GLU A N 1
ATOM 716 C CA . GLU A 1 93 ? 3.174 -12.611 6.142 1.00 95.69 93 GLU A CA 1
ATOM 717 C C . GLU A 1 93 ? 2.026 -12.169 7.048 1.00 95.69 93 GLU A C 1
ATOM 719 O O . GLU A 1 93 ? 0.868 -12.251 6.643 1.00 95.69 93 GLU A O 1
ATOM 724 N N . ARG A 1 94 ? 2.339 -11.627 8.232 1.00 97.19 94 ARG A N 1
ATOM 725 C CA . ARG A 1 94 ? 1.329 -11.091 9.161 1.00 97.19 94 ARG A CA 1
ATOM 726 C C . ARG A 1 94 ? 0.612 -9.871 8.584 1.00 97.19 94 ARG A C 1
ATOM 728 O O . ARG A 1 94 ? -0.603 -9.747 8.711 1.00 97.19 94 ARG A O 1
ATOM 735 N N . VAL A 1 95 ? 1.351 -8.982 7.915 1.00 97.06 95 VAL A N 1
ATOM 736 C CA . VAL A 1 95 ? 0.763 -7.859 7.167 1.00 97.06 95 VAL A CA 1
ATOM 737 C C . VAL A 1 95 ? -0.179 -8.396 6.104 1.00 97.06 95 VAL A C 1
ATOM 739 O O . VAL A 1 95 ? -1.332 -7.981 6.035 1.00 97.06 95 VAL A O 1
ATOM 742 N N . ALA A 1 96 ? 0.268 -9.368 5.315 1.00 97.50 96 ALA A N 1
ATOM 743 C CA . ALA A 1 96 ? -0.568 -9.895 4.259 1.00 97.50 96 ALA A CA 1
ATOM 744 C C . ALA A 1 96 ? -1.833 -10.601 4.763 1.00 97.50 96 ALA A C 1
ATOM 746 O O . ALA A 1 96 ? -2.887 -10.445 4.150 1.00 97.50 96 ALA A O 1
ATOM 747 N N . SER A 1 97 ? -1.759 -11.331 5.880 1.00 97.00 97 SER A N 1
ATOM 748 C CA . SER A 1 97 ? -2.927 -12.002 6.453 1.00 97.00 97 SER A CA 1
ATOM 749 C C . SER A 1 97 ? -3.984 -11.022 6.962 1.00 97.00 97 SER A C 1
ATOM 751 O O . SER A 1 97 ? -5.166 -11.344 6.913 1.00 97.00 97 SER A O 1
ATOM 753 N N . ALA A 1 98 ? -3.576 -9.840 7.432 1.00 97.00 98 ALA A N 1
ATOM 754 C CA . ALA A 1 98 ? -4.501 -8.791 7.862 1.00 97.00 98 ALA A CA 1
ATOM 755 C C . ALA A 1 98 ? -5.065 -7.990 6.676 1.00 97.00 98 ALA A C 1
ATOM 757 O O . ALA A 1 98 ? -6.254 -7.702 6.627 1.00 97.00 98 ALA A O 1
ATOM 758 N N . VAL A 1 99 ? -4.217 -7.647 5.703 1.00 97.69 99 VAL A N 1
ATOM 759 C CA . VAL A 1 99 ? -4.556 -6.711 4.619 1.00 97.69 99 VAL A CA 1
ATOM 760 C C . VAL A 1 99 ? -5.345 -7.374 3.490 1.00 97.69 99 VAL A C 1
ATOM 762 O O . VAL A 1 99 ? -6.278 -6.778 2.951 1.00 97.69 99 VAL A O 1
ATOM 765 N N . LEU A 1 100 ? -4.964 -8.592 3.094 1.00 97.31 100 LEU A N 1
ATOM 766 C CA . LEU A 1 100 ? -5.509 -9.227 1.895 1.00 97.31 100 LEU A CA 1
ATOM 767 C C . LEU A 1 100 ? -7.028 -9.471 1.963 1.00 97.31 100 LEU A C 1
ATOM 769 O O . LEU A 1 100 ? -7.687 -9.172 0.967 1.00 97.31 100 LEU A O 1
ATOM 773 N N . PRO A 1 101 ? -7.614 -9.945 3.085 1.00 97.12 101 PRO A N 1
ATOM 774 C CA . PRO A 1 101 ? -9.062 -10.135 3.176 1.00 97.12 101 PRO A CA 1
ATOM 775 C C . PRO A 1 101 ? -9.851 -8.852 2.891 1.00 97.12 101 PRO A C 1
ATOM 777 O O . PRO A 1 101 ? -10.790 -8.876 2.100 1.00 97.12 101 PRO A O 1
ATOM 780 N N . THR A 1 102 ? -9.420 -7.720 3.454 1.00 97.44 102 THR A N 1
ATOM 781 C CA . THR A 1 102 ? -10.067 -6.416 3.256 1.00 97.44 102 THR A CA 1
ATOM 782 C C . THR A 1 102 ? -9.900 -5.889 1.829 1.00 97.44 102 THR A C 1
ATOM 784 O O . THR A 1 102 ? -10.790 -5.226 1.309 1.00 97.44 102 TH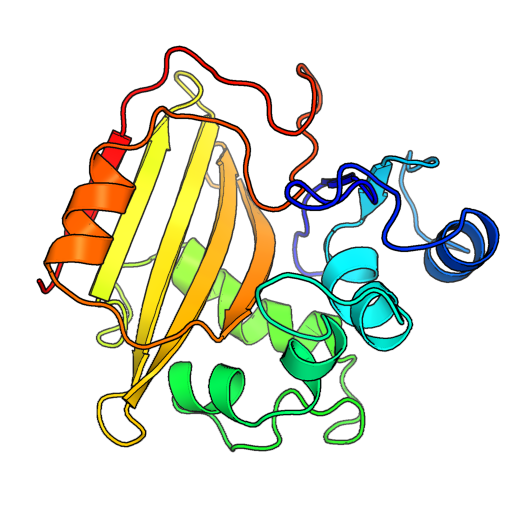R A O 1
ATOM 787 N N . LEU A 1 103 ? -8.780 -6.179 1.158 1.00 97.62 103 LEU A N 1
ATOM 788 C CA . LEU A 1 103 ? -8.623 -5.830 -0.260 1.00 97.62 103 LEU A CA 1
ATOM 789 C C . LEU A 1 103 ? -9.500 -6.697 -1.173 1.00 97.62 103 LEU A C 1
ATOM 791 O O . LEU A 1 103 ? -9.982 -6.197 -2.190 1.00 97.62 103 LEU A O 1
ATOM 795 N N . ILE A 1 104 ? -9.708 -7.973 -0.833 1.00 97.06 104 ILE A N 1
ATOM 796 C CA . ILE A 1 104 ? -10.571 -8.889 -1.593 1.00 97.06 104 ILE A CA 1
ATOM 797 C C . ILE A 1 104 ? -12.032 -8.451 -1.482 1.00 97.06 104 ILE A C 1
ATOM 799 O O . ILE A 1 104 ? -12.678 -8.219 -2.506 1.00 97.06 104 ILE A O 1
ATOM 803 N N . ASP A 1 105 ? -12.519 -8.278 -0.254 1.00 96.88 105 ASP A N 1
ATOM 804 C CA . ASP A 1 105 ? -13.882 -7.839 0.030 1.00 96.88 105 ASP A CA 1
ATOM 805 C C . ASP A 1 105 ? -13.876 -6.652 1.006 1.00 96.88 105 ASP A C 1
ATOM 807 O O . ASP A 1 105 ? -13.939 -6.831 2.226 1.00 96.88 105 ASP A O 1
ATOM 811 N N . PRO A 1 106 ? -13.828 -5.414 0.480 1.00 96.81 106 PRO A N 1
ATOM 812 C CA . PRO A 1 106 ? -13.851 -4.215 1.309 1.00 96.81 106 PRO A CA 1
ATOM 813 C C . PRO A 1 106 ? -15.154 -4.039 2.091 1.00 96.81 106 PRO A C 1
ATOM 815 O O . PRO A 1 106 ? -15.186 -3.256 3.036 1.00 96.81 106 PRO A O 1
ATOM 818 N N . THR A 1 107 ? -16.232 -4.728 1.706 1.00 96.00 107 THR A N 1
ATOM 819 C CA . THR A 1 107 ? -17.561 -4.570 2.313 1.00 96.00 107 THR A CA 1
ATOM 820 C C . THR A 1 107 ? -17.825 -5.550 3.453 1.00 96.00 107 THR A C 1
ATOM 822 O O . THR A 1 107 ? -18.720 -5.309 4.261 1.00 96.00 107 THR A O 1
ATOM 825 N N . ALA A 1 108 ? -17.025 -6.616 3.562 1.00 94.31 108 ALA A N 1
ATOM 826 C CA . ALA A 1 108 ? -17.135 -7.602 4.635 1.00 94.31 108 ALA A CA 1
ATOM 827 C C . ALA A 1 108 ? -16.739 -7.054 6.014 1.00 94.31 108 ALA A C 1
ATOM 829 O O . ALA A 1 108 ? -17.176 -7.581 7.038 1.00 94.31 108 ALA A O 1
ATOM 830 N N . ASP A 1 109 ? -15.902 -6.016 6.056 1.00 92.06 109 ASP A N 1
ATOM 831 C CA . ASP A 1 109 ? -15.392 -5.451 7.299 1.00 92.06 109 ASP A CA 1
ATOM 832 C C . ASP A 1 109 ? -16.099 -4.138 7.651 1.00 92.06 109 ASP A C 1
ATOM 834 O O . ASP A 1 109 ? -15.983 -3.138 6.945 1.00 92.06 109 ASP A O 1
ATOM 838 N N . SER A 1 110 ? -16.785 -4.106 8.796 1.00 93.56 110 SER A N 1
ATOM 839 C CA . SER A 1 110 ? -17.455 -2.898 9.297 1.00 93.56 110 SER A CA 1
ATOM 840 C C . SER A 1 110 ? -16.499 -1.747 9.637 1.00 93.56 110 SER A C 1
ATOM 842 O O . SER A 1 110 ? -16.955 -0.623 9.854 1.00 93.56 110 SER A O 1
ATOM 844 N N . ARG A 1 111 ? -15.189 -2.018 9.734 1.00 95.69 111 ARG A N 1
ATOM 845 C CA . ARG A 1 111 ? -14.151 -0.993 9.914 1.00 95.69 111 ARG A CA 1
ATOM 846 C C . ARG A 1 111 ? -13.832 -0.265 8.612 1.00 95.69 111 ARG A C 1
ATOM 848 O O . ARG A 1 111 ? -13.238 0.808 8.678 1.00 95.69 111 ARG A O 1
ATOM 855 N N . THR A 1 112 ? -14.221 -0.788 7.447 1.00 97.00 112 THR A N 1
ATOM 856 C CA . THR A 1 112 ? -14.067 -0.068 6.180 1.00 97.00 112 THR A CA 1
ATOM 857 C C . THR A 1 112 ? -14.943 1.178 6.179 1.00 97.00 112 THR A C 1
ATOM 859 O O . THR A 1 112 ? -16.166 1.101 6.286 1.00 97.00 112 THR A O 1
ATOM 862 N N . VAL A 1 113 ? -14.310 2.339 6.028 1.00 95.56 113 VAL A N 1
ATOM 863 C CA . VAL A 1 113 ? -14.994 3.639 5.971 1.00 95.56 113 VAL A CA 1
ATOM 864 C C . VAL A 1 113 ? -15.084 4.190 4.554 1.00 95.56 113 VAL A C 1
ATOM 866 O O . VAL A 1 113 ? -15.994 4.957 4.252 1.00 95.56 113 VAL A O 1
ATOM 869 N N . LEU A 1 114 ? -14.164 3.792 3.677 1.00 96.81 114 LEU A N 1
ATOM 870 C CA . LEU A 1 114 ? -14.165 4.155 2.267 1.00 96.81 114 LEU A CA 1
ATOM 871 C C . LEU A 1 114 ? -13.409 3.092 1.477 1.00 96.81 114 LEU A C 1
ATOM 873 O O . LEU A 1 114 ? -12.304 2.710 1.854 1.00 96.81 114 LEU A O 1
ATOM 877 N N . ALA A 1 115 ? -13.964 2.651 0.359 1.00 97.75 115 ALA A N 1
ATOM 878 C CA . ALA A 1 115 ? -13.250 1.838 -0.612 1.00 97.75 115 ALA A CA 1
ATOM 879 C C . ALA A 1 115 ? -13.503 2.376 -2.015 1.00 97.75 115 ALA A C 1
ATOM 881 O O . ALA A 1 115 ? -14.640 2.680 -2.381 1.00 97.75 115 ALA A O 1
ATOM 882 N N . ILE A 1 116 ? -12.429 2.502 -2.785 1.00 97.19 116 ILE A N 1
ATOM 883 C CA . ILE A 1 116 ? -12.425 3.098 -4.116 1.00 97.19 116 ILE A CA 1
ATOM 884 C C . ILE A 1 116 ? -11.660 2.180 -5.062 1.00 97.19 116 ILE A C 1
ATOM 886 O O . ILE A 1 116 ? -10.549 1.752 -4.743 1.00 97.19 116 ILE A O 1
ATOM 890 N N . ASP A 1 117 ? -12.231 1.961 -6.241 1.00 97.38 117 ASP A N 1
ATOM 891 C CA . ASP A 1 117 ? -11.567 1.336 -7.376 1.00 97.38 117 ASP A CA 1
ATOM 892 C C . ASP A 1 117 ? -11.271 2.392 -8.455 1.00 97.38 117 ASP A C 1
ATOM 894 O O . ASP A 1 117 ? -12.174 3.005 -9.021 1.00 97.38 117 ASP A O 1
ATOM 898 N N . GLU A 1 118 ? -9.993 2.599 -8.761 1.00 97.06 118 GLU A N 1
ATOM 899 C CA . GLU A 1 118 ? -9.524 3.337 -9.937 1.00 97.06 118 GLU A CA 1
ATOM 900 C C . GLU A 1 118 ? -9.397 2.334 -11.095 1.00 97.06 118 GLU A C 1
ATOM 902 O O . GLU A 1 118 ? -8.473 1.515 -11.127 1.00 97.06 118 GLU A O 1
ATOM 907 N N . VAL A 1 119 ? -10.360 2.341 -12.021 1.00 95.94 119 VAL A N 1
ATOM 908 C CA . VAL A 1 119 ? -10.425 1.382 -13.138 1.00 95.94 119 VAL A CA 1
ATOM 909 C C . VAL A 1 119 ? -9.334 1.700 -14.151 1.00 95.94 119 VAL A C 1
ATOM 911 O O . VAL A 1 119 ? -9.354 2.767 -14.747 1.00 95.94 119 VAL A O 1
ATOM 914 N N . VAL A 1 120 ? -8.405 0.773 -14.368 1.00 95.19 120 VAL A N 1
ATOM 915 C CA . VAL A 1 120 ? -7.313 0.934 -15.340 1.00 95.19 120 VAL A CA 1
ATOM 916 C C . VAL A 1 120 ? -7.791 0.519 -16.731 1.00 95.19 120 VAL A C 1
ATOM 918 O O . VAL A 1 120 ? -7.589 1.235 -17.705 1.00 95.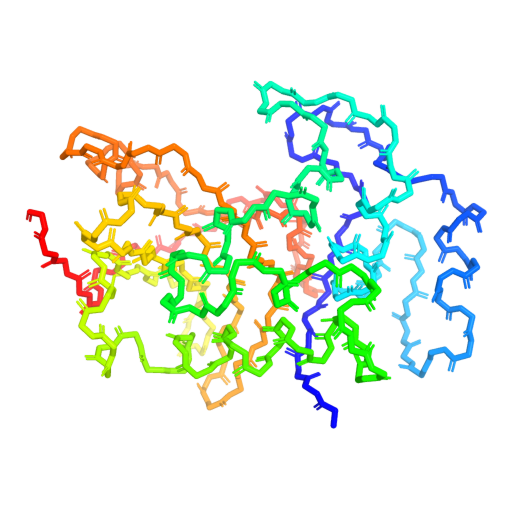19 120 VAL A O 1
ATOM 921 N N . ASP A 1 121 ? -8.445 -0.640 -16.821 1.00 92.06 121 ASP A N 1
ATOM 922 C CA . ASP A 1 121 ? -9.043 -1.169 -18.046 1.00 92.06 121 ASP A CA 1
ATOM 923 C C . ASP A 1 121 ? -10.181 -2.156 -17.715 1.00 92.06 121 ASP A C 1
ATOM 925 O O . ASP A 1 121 ? -10.637 -2.258 -16.577 1.00 92.06 121 ASP A O 1
ATOM 929 N N . CYS A 1 122 ? -10.661 -2.909 -18.711 1.00 89.19 122 CYS A N 1
ATOM 930 C CA . CYS A 1 122 ? -11.755 -3.872 -18.535 1.00 89.19 122 CYS A CA 1
ATOM 931 C C . CYS A 1 122 ? -11.462 -5.035 -17.563 1.00 89.19 122 CYS A C 1
ATOM 933 O O . CYS A 1 122 ? -12.387 -5.751 -17.177 1.00 89.19 122 CYS A O 1
ATOM 935 N N . ARG A 1 123 ? -10.200 -5.258 -17.187 1.00 91.62 123 ARG A N 1
ATOM 936 C CA . ARG A 1 123 ? -9.751 -6.357 -16.317 1.00 91.62 123 ARG A CA 1
ATOM 937 C C . ARG A 1 123 ? -9.097 -5.859 -15.039 1.00 91.62 123 ARG A C 1
ATOM 939 O O . ARG A 1 123 ? -9.227 -6.526 -14.012 1.00 91.62 123 ARG A O 1
ATOM 946 N N . ARG A 1 124 ? -8.390 -4.733 -15.110 1.00 95.31 124 ARG A N 1
ATOM 947 C CA . ARG A 1 124 ? -7.535 -4.219 -14.043 1.00 95.31 124 ARG A CA 1
ATOM 948 C C . ARG A 1 124 ? -8.132 -2.989 -13.384 1.00 95.31 124 ARG A C 1
ATOM 950 O O . ARG A 1 124 ? -8.645 -2.084 -14.039 1.00 95.31 124 ARG A O 1
ATOM 957 N N . ARG A 1 125 ? -7.980 -2.930 -12.070 1.00 97.25 125 ARG A N 1
ATOM 958 C CA . ARG A 1 125 ? -8.282 -1.759 -11.249 1.00 97.25 125 ARG A CA 1
ATOM 959 C C . ARG A 1 125 ? -7.290 -1.674 -10.101 1.00 97.25 125 ARG A C 1
ATOM 961 O O . ARG A 1 125 ? -6.785 -2.695 -9.626 1.00 97.25 125 ARG A O 1
ATOM 968 N N . MET A 1 126 ? -7.039 -0.459 -9.650 1.00 98.06 126 MET A N 1
ATOM 969 C CA . MET A 1 126 ? -6.305 -0.206 -8.422 1.00 98.06 126 MET A CA 1
ATOM 970 C C . MET A 1 126 ? -7.302 0.050 -7.306 1.00 98.06 126 MET A C 1
ATOM 972 O O . MET A 1 126 ? -8.185 0.891 -7.441 1.00 98.06 126 MET A O 1
ATOM 976 N N . ARG A 1 127 ? -7.165 -0.682 -6.207 1.00 98.12 127 ARG A N 1
ATOM 977 C CA . ARG A 1 127 ? -8.078 -0.606 -5.075 1.00 98.12 127 ARG A CA 1
ATOM 978 C C . ARG A 1 127 ? -7.416 0.118 -3.920 1.00 98.12 127 ARG A C 1
ATOM 980 O O . ARG A 1 127 ? -6.366 -0.313 -3.444 1.00 98.12 127 ARG A O 1
ATOM 987 N N . THR A 1 128 ? -8.061 1.179 -3.450 1.00 98.19 128 THR A N 1
ATOM 988 C CA . THR A 1 128 ? -7.718 1.860 -2.198 1.00 98.19 128 THR A CA 1
ATOM 989 C C . THR A 1 128 ? -8.814 1.586 -1.177 1.00 98.19 128 THR A C 1
ATOM 991 O O . THR A 1 128 ? -9.977 1.886 -1.437 1.00 98.19 128 THR A O 1
ATOM 994 N N . VAL A 1 129 ? -8.459 1.043 -0.015 1.00 98.25 129 VAL A N 1
ATOM 995 C CA . VAL A 1 129 ? -9.388 0.849 1.105 1.00 98.25 129 VAL A CA 1
ATOM 996 C C . VAL A 1 129 ? -8.886 1.613 2.314 1.00 98.25 129 VAL A C 1
ATOM 998 O O . VAL A 1 129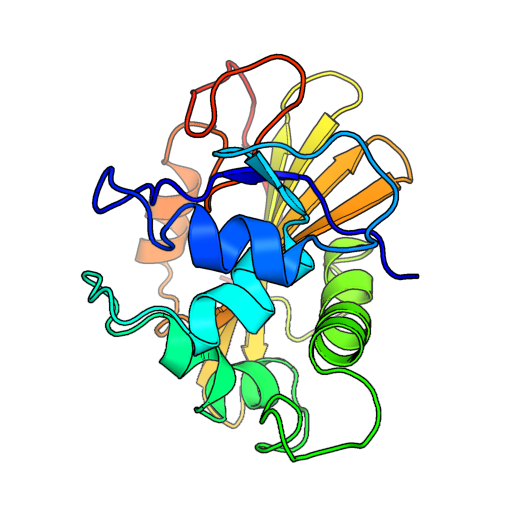 ? -7.718 1.519 2.680 1.00 98.25 129 VAL A O 1
ATOM 1001 N N . TYR A 1 130 ? -9.785 2.348 2.944 1.00 97.50 130 TYR A N 1
ATOM 1002 C CA . TYR A 1 130 ? -9.561 3.035 4.198 1.00 97.50 130 TYR A CA 1
ATOM 1003 C C . TYR A 1 130 ? -10.342 2.318 5.286 1.00 97.50 130 TYR A C 1
ATOM 1005 O O . TYR A 1 130 ? -11.562 2.152 5.180 1.00 97.50 130 TYR A O 1
ATOM 1013 N N . ILE A 1 131 ? -9.637 1.913 6.334 1.00 97.19 131 ILE A N 1
ATOM 1014 C CA . ILE A 1 131 ? -10.231 1.311 7.525 1.00 97.19 131 ILE A CA 1
ATOM 1015 C C . ILE A 1 131 ? -10.016 2.219 8.726 1.00 97.19 131 ILE A C 1
ATOM 1017 O O . ILE A 1 131 ? -9.003 2.915 8.808 1.00 97.19 131 ILE A O 1
ATOM 1021 N N . ARG A 1 132 ? -10.959 2.194 9.663 1.00 95.94 132 ARG A N 1
ATOM 1022 C CA . ARG A 1 132 ? -10.888 2.941 10.915 1.00 95.94 132 ARG A CA 1
ATOM 1023 C C . ARG A 1 132 ? -11.407 2.091 12.059 1.00 95.94 132 ARG A C 1
ATOM 1025 O O . ARG A 1 132 ? -12.516 1.558 11.988 1.00 95.94 132 ARG A O 1
ATOM 1032 N N . ASP A 1 133 ? -10.640 2.045 13.138 1.00 95.06 133 ASP A N 1
ATOM 1033 C CA . ASP A 1 133 ? -11.160 1.585 14.416 1.00 95.06 133 ASP A CA 1
ATOM 1034 C C . ASP A 1 133 ? -11.821 2.742 15.169 1.00 95.06 133 ASP A C 1
ATOM 1036 O O . ASP A 1 133 ? -11.266 3.833 15.293 1.00 95.06 133 ASP A O 1
ATOM 1040 N N . ARG A 1 134 ? -13.042 2.515 15.659 1.00 90.25 134 ARG A N 1
ATOM 1041 C CA . ARG A 1 134 ? -13.837 3.564 16.318 1.00 90.25 134 ARG A CA 1
ATOM 1042 C C . ARG A 1 134 ? -13.433 3.794 17.772 1.00 90.25 134 ARG A C 1
ATOM 1044 O O . ARG A 1 134 ? -13.832 4.807 18.336 1.00 90.25 134 ARG A O 1
ATOM 1051 N N . ILE A 1 135 ? -12.712 2.855 18.384 1.00 91.75 135 ILE A N 1
ATOM 1052 C CA . ILE A 1 135 ? -12.325 2.930 19.794 1.00 91.75 135 ILE A CA 1
ATOM 1053 C C . ILE A 1 135 ? -11.037 3.737 19.923 1.00 91.75 135 ILE A C 1
ATOM 1055 O O . ILE A 1 135 ? -10.965 4.649 20.745 1.00 91.75 135 ILE A O 1
ATOM 1059 N N . THR A 1 136 ? -10.030 3.426 19.110 1.00 92.12 136 THR A N 1
ATOM 1060 C CA . THR A 1 136 ? -8.725 4.101 19.146 1.00 92.12 136 THR A CA 1
ATOM 1061 C C . THR A 1 136 ? -8.633 5.297 18.207 1.00 92.12 136 THR A C 1
ATOM 1063 O O . THR A 1 136 ? -7.644 6.022 18.249 1.00 92.12 136 THR A O 1
ATOM 1066 N N . ASP A 1 137 ? -9.628 5.477 17.337 1.00 91.75 137 ASP A N 1
ATOM 1067 C CA . ASP A 1 137 ? -9.624 6.440 16.234 1.00 91.75 137 ASP A CA 1
ATOM 1068 C C . ASP A 1 137 ? -8.488 6.237 15.210 1.00 91.75 137 ASP A C 1
ATOM 1070 O O . ASP A 1 137 ? -8.202 7.092 14.367 1.00 91.75 137 ASP A O 1
ATOM 1074 N N . SER A 1 138 ? -7.825 5.078 15.253 1.00 94.44 138 SER A N 1
ATOM 1075 C CA . SER A 1 138 ? -6.727 4.763 14.346 1.00 94.44 138 SER A CA 1
ATOM 1076 C C . SER A 1 138 ? -7.268 4.467 12.952 1.00 94.44 138 SER A C 1
ATOM 1078 O O . SER A 1 138 ? -8.180 3.656 12.784 1.00 94.44 138 SER A O 1
ATOM 1080 N N . THR A 1 139 ? -6.682 5.112 11.944 1.00 95.31 139 THR A N 1
ATOM 1081 C CA . THR A 1 139 ? -7.077 4.963 10.541 1.00 95.31 139 THR A CA 1
ATOM 1082 C C . THR A 1 139 ? -5.906 4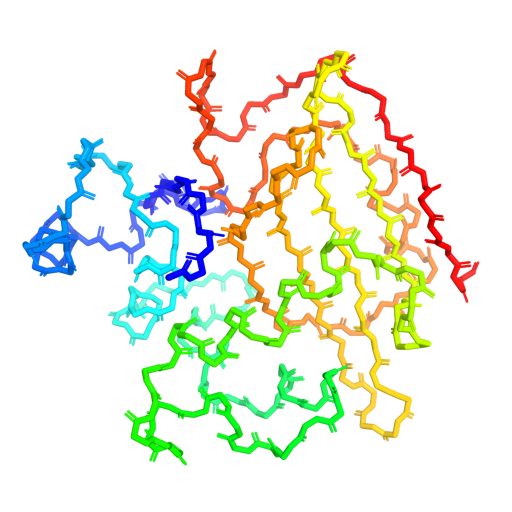.417 9.728 1.00 95.31 139 THR A C 1
ATOM 1084 O O . THR A 1 139 ? -4.752 4.776 9.967 1.00 95.31 139 THR A O 1
ATOM 1087 N N . ALA A 1 140 ? -6.181 3.553 8.755 1.00 96.12 140 ALA A N 1
ATOM 1088 C CA . ALA A 1 140 ? -5.167 3.012 7.858 1.00 96.12 140 ALA A CA 1
ATOM 1089 C C . ALA A 1 140 ? -5.637 2.998 6.404 1.00 96.12 140 ALA A C 1
ATOM 1091 O O . ALA A 1 140 ? -6.821 2.824 6.118 1.00 96.12 140 ALA A O 1
ATOM 1092 N N . LEU A 1 141 ? -4.673 3.156 5.497 1.00 96.75 141 LEU A N 1
ATOM 1093 C CA . LEU A 1 141 ? -4.844 3.018 4.057 1.00 96.75 141 LEU A CA 1
ATOM 1094 C C . LEU A 1 141 ? -4.243 1.693 3.601 1.00 96.75 141 LEU A C 1
ATOM 1096 O O . LEU A 1 141 ? -3.088 1.386 3.907 1.00 96.75 141 LEU A O 1
ATOM 1100 N N . LEU A 1 142 ? -5.015 0.946 2.821 1.00 98.00 142 LEU A N 1
ATOM 1101 C CA . LEU A 1 142 ? -4.629 -0.279 2.135 1.00 98.00 142 LEU A CA 1
ATOM 1102 C C . LEU A 1 142 ? -4.685 -0.025 0.633 1.00 98.00 142 LEU A C 1
ATOM 1104 O O . LEU A 1 142 ? -5.656 0.546 0.136 1.00 98.00 142 LEU A O 1
ATOM 1108 N N . TYR A 1 143 ? -3.663 -0.457 -0.095 1.00 98.19 143 TYR A N 1
ATOM 1109 C CA . TYR A 1 143 ? -3.616 -0.299 -1.542 1.00 98.19 143 TYR A CA 1
ATOM 1110 C C . TYR A 1 143 ? -3.186 -1.593 -2.223 1.00 98.19 143 TYR A C 1
ATOM 1112 O O . TYR A 1 143 ? -2.210 -2.234 -1.814 1.00 98.19 143 TYR A O 1
ATOM 1120 N N . GLY A 1 144 ? -3.915 -1.970 -3.270 1.00 98.12 144 GLY A N 1
ATOM 1121 C CA . GLY A 1 144 ? -3.705 -3.214 -3.999 1.00 98.12 144 GLY A CA 1
ATOM 1122 C C . GLY A 1 144 ? -4.063 -3.121 -5.477 1.00 98.12 144 GLY A C 1
ATOM 1123 O O . GLY A 1 144 ? -4.832 -2.259 -5.897 1.00 98.12 144 GLY A O 1
ATOM 1124 N N . SER A 1 145 ? -3.505 -4.036 -6.264 1.00 97.75 145 SER A N 1
ATO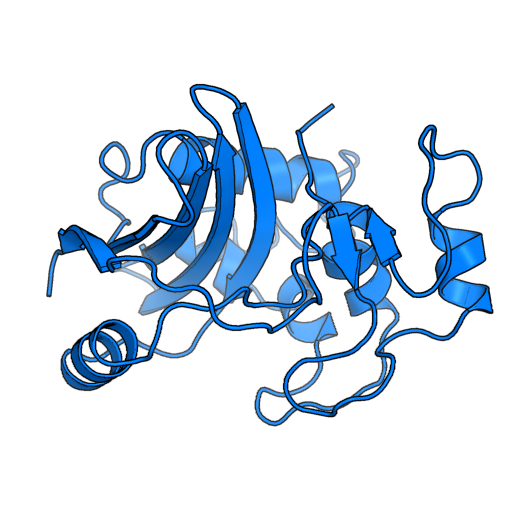M 1125 C CA . SER A 1 145 ? -3.913 -4.275 -7.650 1.00 97.75 145 SER A CA 1
ATOM 1126 C C . SER A 1 145 ? -4.943 -5.399 -7.686 1.00 97.75 145 SER A C 1
ATOM 1128 O O . SER A 1 145 ? -4.795 -6.392 -6.971 1.00 97.75 145 SER A O 1
ATOM 1130 N N . VAL A 1 146 ? -5.979 -5.246 -8.506 1.00 97.38 146 VAL A N 1
ATOM 1131 C CA . VAL A 1 146 ? -7.027 -6.251 -8.700 1.00 97.38 146 VAL A CA 1
ATOM 1132 C C . VAL A 1 146 ? -7.159 -6.540 -10.193 1.00 97.38 146 VAL A C 1
ATOM 1134 O O . VAL A 1 146 ? -7.424 -5.631 -10.981 1.00 97.38 146 VAL A O 1
ATOM 1137 N N . SER A 1 147 ? -7.003 -7.807 -10.575 1.00 95.44 147 SER A N 1
ATOM 1138 C CA . SER A 1 147 ? -7.163 -8.304 -11.945 1.00 95.44 147 SER A CA 1
ATOM 1139 C C . SER A 1 147 ? -8.018 -9.572 -11.944 1.00 95.44 147 SER A C 1
ATOM 1141 O O . SER A 1 147 ? -7.538 -10.664 -11.639 1.00 95.44 147 SER A O 1
ATOM 1143 N N . GLY A 1 148 ? -9.314 -9.432 -12.240 1.00 89.88 148 GLY A N 1
ATOM 1144 C CA . GLY A 1 148 ? -10.283 -10.509 -11.995 1.00 89.88 148 GLY A CA 1
ATOM 1145 C C . GLY A 1 148 ? -10.301 -10.909 -10.512 1.00 89.88 148 GLY A C 1
ATOM 1146 O O . GLY A 1 148 ? -10.495 -10.043 -9.660 1.00 89.88 148 GLY A O 1
ATOM 1147 N N . ASP A 1 149 ? -10.048 -12.191 -10.230 1.00 89.81 149 ASP A N 1
ATOM 1148 C CA . ASP A 1 149 ? -9.939 -12.747 -8.869 1.00 89.81 149 ASP A CA 1
ATOM 1149 C C . ASP A 1 149 ? -8.514 -12.639 -8.282 1.00 89.81 149 ASP A C 1
ATOM 1151 O O . ASP A 1 149 ? -8.261 -13.050 -7.146 1.00 89.81 149 ASP A O 1
ATOM 1155 N N . ASP A 1 150 ? -7.550 -12.114 -9.049 1.00 94.94 150 ASP A N 1
ATOM 1156 C CA . ASP A 1 150 ? -6.183 -11.907 -8.576 1.00 94.94 150 ASP A CA 1
ATOM 1157 C C . ASP A 1 150 ? -6.058 -10.568 -7.848 1.00 94.94 150 ASP A C 1
ATOM 1159 O O . ASP A 1 150 ? -6.051 -9.506 -8.472 1.00 94.94 150 ASP A O 1
ATOM 1163 N N . VAL A 1 151 ? -5.948 -10.624 -6.520 1.00 97.12 151 VAL A N 1
ATOM 1164 C CA . VAL A 1 151 ? -5.707 -9.456 -5.667 1.00 97.12 151 VAL A CA 1
ATOM 1165 C C . VAL A 1 151 ? -4.280 -9.503 -5.142 1.00 97.12 151 VAL A C 1
ATOM 1167 O O . VAL A 1 151 ? -3.870 -10.479 -4.508 1.00 97.12 151 VAL A O 1
ATOM 1170 N N . GLN A 1 152 ? -3.530 -8.434 -5.397 1.00 97.81 152 GLN A N 1
ATOM 1171 C CA . GLN A 1 152 ? -2.140 -8.290 -4.983 1.00 97.81 152 GLN A CA 1
ATOM 1172 C C . GLN A 1 152 ? -1.966 -7.063 -4.094 1.00 97.81 152 GLN A C 1
ATOM 1174 O O . GLN A 1 152 ? -2.429 -5.969 -4.420 1.00 97.81 152 GLN A O 1
ATOM 1179 N N . ILE A 1 153 ? -1.256 -7.229 -2.982 1.00 98.19 153 ILE A N 1
ATOM 1180 C CA . ILE A 1 153 ? -0.962 -6.144 -2.046 1.00 98.19 153 ILE A CA 1
ATOM 1181 C C . ILE A 1 153 ? 0.171 -5.290 -2.608 1.00 98.19 153 ILE A C 1
ATOM 1183 O O . ILE A 1 153 ? 1.222 -5.812 -2.981 1.00 98.19 153 ILE A O 1
ATOM 1187 N N . VAL A 1 154 ? -0.012 -3.972 -2.606 1.00 97.50 154 VAL A N 1
ATOM 1188 C CA . VAL A 1 154 ? 1.081 -3.022 -2.833 1.00 97.50 154 VAL A CA 1
ATOM 1189 C C . VAL A 1 154 ? 1.615 -2.538 -1.489 1.00 97.50 154 VAL A C 1
ATOM 1191 O O . VAL A 1 154 ? 2.791 -2.719 -1.191 1.00 97.50 154 VAL A O 1
ATOM 1194 N N . THR A 1 155 ? 0.756 -1.949 -0.653 1.00 96.00 155 THR A N 1
ATOM 1195 C CA . THR A 1 155 ? 1.159 -1.389 0.644 1.00 96.00 155 THR A CA 1
ATOM 1196 C C . THR A 1 155 ? -0.021 -1.291 1.613 1.00 96.00 155 THR A C 1
ATOM 1198 O O . THR A 1 155 ? -1.179 -1.236 1.203 1.00 96.00 155 THR A O 1
ATOM 1201 N N . ALA A 1 156 ? 0.296 -1.195 2.904 1.00 96.19 156 ALA A N 1
ATOM 1202 C CA . ALA A 1 156 ? -0.613 -0.763 3.959 1.00 96.19 156 ALA A CA 1
ATOM 1203 C C . ALA A 1 156 ? 0.137 0.148 4.939 1.00 96.19 156 ALA A C 1
ATOM 1205 O O . ALA A 1 156 ? 1.310 -0.104 5.224 1.00 96.19 156 ALA A O 1
ATOM 1206 N N . PHE A 1 157 ? -0.489 1.222 5.416 1.00 93.75 157 PHE A N 1
ATOM 1207 C CA . PHE A 1 157 ? 0.123 2.111 6.409 1.00 93.75 157 PHE A CA 1
ATOM 1208 C C . PHE A 1 157 ? -0.921 2.927 7.182 1.00 93.75 157 PHE A C 1
ATOM 1210 O O . PHE A 1 157 ? -1.996 3.206 6.642 1.00 93.75 157 PHE A O 1
ATOM 1217 N N . PRO A 1 158 ? -0.617 3.318 8.434 1.00 93.50 158 PRO A N 1
ATOM 1218 C CA . PRO A 1 158 ? -1.490 4.200 9.190 1.00 93.50 158 PRO A CA 1
ATOM 1219 C C . PRO A 1 158 ? -1.509 5.591 8.557 1.00 93.50 158 PRO A C 1
ATOM 1221 O O . PRO A 1 158 ? -0.500 6.062 8.024 1.00 93.50 158 PRO A O 1
ATOM 1224 N N . ILE A 1 159 ? -2.657 6.248 8.628 1.00 91.06 159 ILE A N 1
ATOM 1225 C CA . ILE A 1 159 ? -2.851 7.622 8.173 1.00 91.06 159 ILE A CA 1
ATOM 1226 C C . ILE A 1 159 ? -3.496 8.448 9.285 1.00 91.06 159 ILE A C 1
ATOM 1228 O O . ILE A 1 159 ? -4.063 7.905 10.232 1.00 91.06 159 ILE A O 1
ATOM 1232 N N . GLY A 1 160 ? -3.410 9.773 9.158 1.00 85.06 160 GLY A N 1
ATOM 1233 C CA . GLY A 1 160 ? -4.150 10.680 10.029 1.00 85.06 160 GLY A CA 1
ATOM 1234 C C . GLY A 1 160 ? -5.671 10.494 9.913 1.00 85.06 160 GLY A C 1
ATOM 1235 O O . GLY A 1 160 ? -6.149 9.810 9.001 1.00 85.06 160 GLY A O 1
ATOM 1236 N N . PRO A 1 161 ? -6.442 11.114 10.821 1.00 82.56 161 PRO A N 1
ATOM 1237 C CA . PRO A 1 161 ? -7.893 11.000 10.823 1.00 82.56 161 PRO A CA 1
ATOM 1238 C C . PRO A 1 161 ? -8.477 11.465 9.488 1.00 82.56 161 PRO A C 1
ATOM 1240 O O . PRO A 1 161 ? -8.140 12.537 8.977 1.00 82.56 161 PRO A O 1
ATOM 1243 N N . MET A 1 162 ? -9.379 10.660 8.931 1.00 86.50 162 MET A N 1
ATOM 1244 C CA . MET A 1 162 ? -10.105 11.031 7.723 1.00 86.50 162 MET A CA 1
ATOM 1245 C C . MET A 1 162 ? -11.260 11.974 8.039 1.00 86.50 162 MET A C 1
ATOM 1247 O O . MET A 1 162 ? -12.064 11.738 8.941 1.00 86.50 162 MET A O 1
ATOM 1251 N N . THR A 1 163 ? -11.364 13.025 7.236 1.00 88.88 163 THR A N 1
ATOM 1252 C CA . THR A 1 163 ? -12.467 13.988 7.247 1.00 88.88 163 THR A CA 1
ATOM 1253 C C . THR A 1 163 ? -13.283 13.861 5.966 1.00 88.88 163 THR A C 1
ATOM 1255 O O . THR A 1 163 ? -12.750 13.443 4.934 1.00 88.88 163 THR A O 1
ATOM 1258 N N . SER A 1 164 ? -14.547 14.294 5.987 1.00 89.06 164 SER A N 1
ATOM 1259 C CA . SER A 1 164 ? -15.370 14.356 4.771 1.00 89.06 164 SER A CA 1
ATOM 1260 C C . SER A 1 164 ? -14.685 15.167 3.665 1.00 89.06 164 SER A C 1
ATOM 1262 O O . SER A 1 164 ? -14.746 14.770 2.509 1.00 89.06 164 SER A O 1
ATOM 1264 N N . GLN A 1 165 ? -13.956 16.237 4.011 1.00 90.56 165 GLN A N 1
ATOM 1265 C CA . GLN A 1 165 ? -13.180 17.004 3.033 1.00 90.56 165 GLN A CA 1
ATOM 1266 C C . GLN A 1 165 ? -12.057 16.166 2.412 1.00 90.56 165 GLN A C 1
ATOM 1268 O O . GLN A 1 165 ? -11.984 16.077 1.195 1.00 90.56 165 GLN A O 1
ATOM 1273 N N . SER A 1 166 ? -11.247 15.470 3.220 1.00 89.94 166 SER A N 1
ATOM 1274 C CA . SER A 1 166 ? -10.170 14.615 2.688 1.00 89.94 166 SER A CA 1
ATOM 1275 C C . SER A 1 166 ? -10.686 13.478 1.796 1.00 89.94 166 SER A C 1
ATOM 1277 O O . SER A 1 166 ? -9.998 13.054 0.872 1.00 89.94 166 SER A O 1
ATOM 1279 N N . VAL A 1 167 ? -11.911 13.000 2.047 1.00 90.94 167 VAL A N 1
ATOM 1280 C CA . VAL A 1 167 ? -12.589 12.021 1.187 1.00 90.94 167 VAL A CA 1
ATOM 1281 C C . VAL A 1 167 ? -12.960 12.654 -0.152 1.00 90.94 167 VAL A C 1
ATOM 1283 O O . VAL A 1 167 ? -12.661 12.074 -1.193 1.00 90.94 167 VAL A O 1
ATOM 1286 N N . GLN A 1 168 ? -13.577 13.840 -0.138 1.00 91.69 168 GLN A N 1
ATOM 1287 C CA . GLN A 1 168 ? -13.926 14.562 -1.366 1.00 91.69 168 GLN A CA 1
ATOM 1288 C C . GLN A 1 168 ? -12.683 14.904 -2.189 1.00 91.69 168 GLN A C 1
ATOM 1290 O O . GLN A 1 168 ? -12.668 14.657 -3.393 1.00 91.69 168 GLN A O 1
ATOM 1295 N N . ASP A 1 169 ? -11.620 15.379 -1.538 1.00 92.19 169 ASP A N 1
ATOM 1296 C CA . ASP A 1 169 ? -10.346 15.678 -2.190 1.00 92.19 169 ASP A CA 1
ATOM 1297 C C . ASP A 1 169 ? -9.787 14.420 -2.867 1.00 92.19 169 ASP A C 1
ATOM 1299 O O . ASP A 1 169 ? -9.483 14.441 -4.058 1.00 92.19 169 ASP A O 1
ATOM 1303 N N . ARG A 1 170 ? -9.754 13.284 -2.153 1.00 91.38 170 ARG A N 1
ATOM 1304 C CA . ARG A 1 170 ? -9.268 12.007 -2.696 1.00 91.38 170 ARG A CA 1
ATOM 1305 C C . ARG A 1 170 ? -10.075 11.513 -3.901 1.00 91.38 170 ARG A C 1
ATOM 1307 O O . ARG A 1 170 ? -9.488 10.901 -4.797 1.00 91.38 170 ARG A O 1
ATOM 1314 N N . LEU A 1 171 ? -11.391 11.727 -3.904 1.00 92.06 171 LEU A N 1
ATOM 1315 C CA . LEU A 1 171 ? -12.287 11.353 -5.006 1.00 92.06 171 LEU A CA 1
ATOM 1316 C C . LEU A 1 171 ? -12.163 12.292 -6.214 1.00 92.06 171 LEU A C 1
ATOM 1318 O O . LEU A 1 171 ? -12.445 11.871 -7.333 1.00 92.06 171 LEU A O 1
ATOM 1322 N N . ALA A 1 172 ? -11.744 13.538 -5.992 1.00 92.75 172 ALA A N 1
ATOM 1323 C CA . ALA A 1 172 ? -11.496 14.518 -7.045 1.00 92.75 172 ALA A CA 1
ATOM 1324 C C . ALA A 1 172 ? -10.108 14.371 -7.692 1.00 92.75 172 ALA A C 1
ATOM 1326 O O . ALA A 1 172 ? -9.880 14.895 -8.784 1.00 92.75 172 ALA A O 1
ATOM 1327 N N . GLU A 1 173 ? -9.171 13.679 -7.038 1.00 91.69 173 GLU A N 1
ATOM 1328 C CA . GLU A 1 173 ? -7.850 13.436 -7.607 1.00 91.69 173 GLU A CA 1
ATOM 1329 C C . GLU A 1 173 ? -7.923 12.583 -8.889 1.00 91.69 173 GLU A C 1
ATOM 1331 O O . GLU A 1 173 ? -8.603 11.553 -8.906 1.00 91.69 173 GLU A O 1
ATOM 1336 N N . PRO A 1 174 ? -7.156 12.930 -9.941 1.00 91.94 174 PRO A N 1
ATOM 1337 C CA . PRO A 1 174 ? -7.076 12.113 -11.144 1.00 91.94 174 PRO A CA 1
ATOM 1338 C C . PRO A 1 174 ? -6.580 10.693 -10.856 1.00 91.94 174 PRO A C 1
ATOM 1340 O O . PRO A 1 174 ? -5.711 10.479 -9.999 1.00 91.94 174 PRO A O 1
ATOM 1343 N N . ALA A 1 175 ? -7.079 9.732 -11.632 1.00 94.12 175 ALA A N 1
ATOM 1344 C CA . ALA A 1 175 ? -6.619 8.356 -11.555 1.00 94.12 175 ALA A CA 1
ATOM 1345 C C . ALA A 1 175 ? -5.138 8.260 -11.963 1.00 94.12 175 ALA A C 1
ATOM 1347 O O . ALA A 1 175 ? -4.705 8.828 -12.973 1.00 94.12 175 ALA A O 1
ATOM 1348 N N . ARG A 1 176 ? -4.344 7.575 -11.137 1.00 94.88 176 ARG A N 1
ATOM 1349 C CA . ARG A 1 176 ? -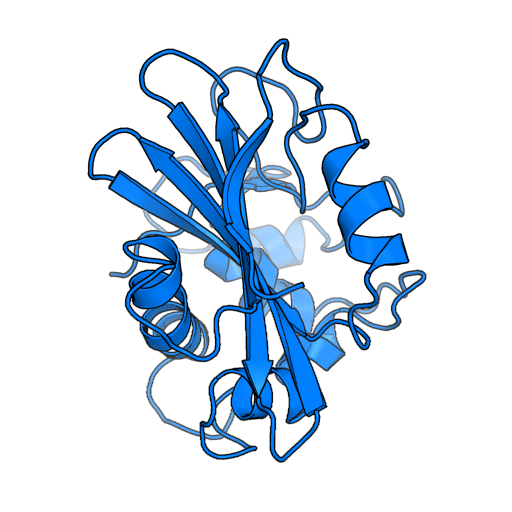2.926 7.294 -11.395 1.00 94.88 176 ARG A CA 1
ATOM 1350 C C . ARG A 1 176 ? -2.463 6.085 -10.605 1.00 94.88 176 ARG A C 1
ATOM 1352 O O . ARG A 1 176 ? -3.086 5.702 -9.616 1.00 94.88 176 ARG A O 1
ATOM 1359 N N . TYR A 1 177 ? -1.325 5.521 -10.984 1.00 95.81 177 TYR A N 1
ATOM 1360 C CA . TYR A 1 177 ? -0.654 4.543 -10.136 1.00 95.81 177 TYR A CA 1
ATOM 1361 C C . TYR A 1 177 ? -0.064 5.248 -8.911 1.00 95.81 177 TYR A C 1
ATOM 1363 O O . TYR A 1 177 ? 0.604 6.274 -9.029 1.00 95.81 177 TYR A O 1
ATOM 1371 N N . ARG A 1 178 ? -0.356 4.730 -7.716 1.00 93.88 178 ARG A N 1
ATOM 1372 C CA . ARG A 1 178 ? -0.017 5.374 -6.438 1.00 93.88 178 ARG A CA 1
ATOM 1373 C C . ARG A 1 178 ? 0.872 4.496 -5.577 1.00 93.88 178 ARG A C 1
ATOM 1375 O O . ARG A 1 178 ? 0.967 3.284 -5.778 1.00 93.88 178 ARG A O 1
ATOM 1382 N N . TYR A 1 179 ? 1.462 5.130 -4.568 1.00 93.25 179 TYR A N 1
ATOM 1383 C CA . TYR A 1 179 ? 2.134 4.467 -3.452 1.00 93.25 179 TYR A CA 1
ATOM 1384 C C . TYR A 1 179 ? 3.228 3.507 -3.921 1.00 93.25 179 TYR A C 1
ATOM 1386 O O . TYR A 1 179 ? 3.370 2.390 -3.419 1.00 93.25 179 TYR A O 1
ATOM 1394 N N . ASN A 1 180 ? 3.991 3.977 -4.907 1.00 94.06 180 ASN A N 1
ATOM 1395 C CA . ASN A 1 180 ? 5.112 3.286 -5.515 1.00 94.06 180 ASN A CA 1
ATOM 1396 C C . ASN A 1 180 ? 4.740 1.977 -6.235 1.00 94.06 180 ASN A C 1
ATOM 1398 O O . ASN A 1 180 ? 5.627 1.152 -6.448 1.00 94.06 180 ASN A O 1
ATOM 1402 N N . TYR A 1 181 ? 3.477 1.728 -6.596 1.00 96.19 181 TYR A N 1
ATOM 1403 C CA . TYR A 1 181 ? 3.139 0.583 -7.449 1.00 96.19 181 TYR A CA 1
ATOM 1404 C C . TYR A 1 181 ? 3.845 0.686 -8.805 1.00 96.19 181 TYR A C 1
ATOM 1406 O O . TYR A 1 181 ? 3.840 1.748 -9.429 1.00 96.19 181 TYR A O 1
ATOM 1414 N N . ALA A 1 182 ? 4.435 -0.423 -9.253 1.00 95.81 182 ALA A N 1
ATOM 1415 C CA . ALA A 1 182 ? 5.091 -0.526 -10.550 1.00 95.81 182 ALA A CA 1
ATOM 1416 C C . ALA A 1 182 ? 4.270 -1.444 -11.476 1.00 95.81 182 ALA A C 1
ATOM 1418 O O . ALA A 1 182 ? 4.358 -2.669 -11.337 1.00 95.81 182 ALA A O 1
ATOM 1419 N N . PRO A 1 183 ? 3.444 -0.889 -12.381 1.00 94.69 183 PRO A N 1
ATOM 1420 C CA . PRO A 1 183 ? 2.735 -1.684 -13.382 1.00 94.69 183 PRO A CA 1
ATOM 1421 C C . PRO A 1 183 ? 3.718 -2.285 -14.399 1.00 94.69 183 PRO A C 1
ATOM 1423 O O . PRO A 1 183 ? 4.826 -1.792 -14.583 1.00 94.69 183 PRO A O 1
ATOM 1426 N N . ALA A 1 184 ? 3.311 -3.362 -15.073 1.00 92.44 184 ALA A N 1
ATOM 1427 C CA . ALA A 1 184 ? 4.158 -4.042 -16.060 1.00 92.44 184 ALA A CA 1
ATOM 1428 C C . ALA A 1 184 ? 4.229 -3.317 -17.418 1.00 92.44 184 ALA A C 1
ATOM 1430 O O . ALA A 1 184 ? 5.120 -3.592 -18.217 1.00 92.44 184 ALA A O 1
ATOM 1431 N N . ASP A 1 185 ? 3.267 -2.440 -17.696 1.00 93.56 185 ASP A N 1
ATOM 1432 C CA . ASP A 1 185 ? 3.005 -1.832 -19.003 1.00 93.56 185 ASP A CA 1
ATOM 1433 C C . ASP A 1 185 ? 2.957 -0.295 -18.962 1.00 93.56 185 ASP A C 1
ATOM 1435 O O . ASP A 1 185 ? 2.523 0.330 -19.928 1.00 93.56 185 ASP A O 1
ATOM 1439 N N . ALA A 1 186 ? 3.391 0.322 -17.860 1.00 94.25 186 ALA A N 1
ATOM 1440 C CA . ALA A 1 186 ? 3.422 1.773 -17.699 1.00 94.25 186 ALA A CA 1
ATOM 1441 C C . ALA A 1 186 ? 4.501 2.212 -16.697 1.00 94.25 186 ALA A C 1
ATOM 1443 O O . ALA A 1 186 ? 5.070 1.401 -15.966 1.00 94.25 186 ALA A O 1
ATOM 1444 N N . GLU A 1 187 ? 4.756 3.517 -16.635 1.00 93.94 187 GLU A N 1
ATOM 1445 C CA . GLU A 1 187 ? 5.663 4.083 -15.637 1.00 93.94 187 GLU A CA 1
ATOM 1446 C C . GLU A 1 187 ? 4.986 4.158 -14.255 1.00 93.94 187 GLU A C 1
ATOM 1448 O O . GLU A 1 187 ? 3.804 4.526 -14.166 1.00 93.94 187 GLU A O 1
ATOM 1453 N N . PRO A 1 188 ? 5.699 3.868 -13.150 1.00 94.69 188 PRO A N 1
ATOM 1454 C CA . PRO A 1 188 ? 5.206 4.146 -11.805 1.00 94.69 188 PRO A CA 1
ATOM 1455 C C . PRO A 1 188 ? 4.773 5.612 -11.658 1.00 94.69 188 PRO A C 1
ATOM 1457 O O . PRO A 1 188 ? 5.423 6.517 -12.173 1.00 94.69 188 PRO A O 1
ATOM 1460 N N . GLY A 1 189 ? 3.664 5.861 -10.960 1.00 93.19 189 GLY A N 1
ATOM 1461 C CA . GLY A 1 189 ? 3.150 7.223 -10.766 1.00 93.19 189 GLY A CA 1
ATOM 1462 C C . GLY A 1 189 ? 2.343 7.791 -11.939 1.00 93.19 189 GLY A C 1
ATOM 1463 O O . GLY A 1 189 ? 1.667 8.804 -11.757 1.00 93.19 189 GLY A O 1
ATOM 1464 N N . SER A 1 190 ? 2.380 7.160 -13.119 1.00 94.44 190 SER A N 1
ATOM 1465 C CA . SER A 1 190 ? 1.697 7.670 -14.313 1.00 94.44 190 SER A CA 1
ATOM 1466 C C . SER A 1 190 ? 0.171 7.683 -14.173 1.00 94.44 190 SER A C 1
ATOM 1468 O O . SER A 1 190 ? -0.431 6.848 -13.488 1.00 94.44 190 SER A O 1
ATOM 1470 N N . HIS A 1 191 ? -0.444 8.666 -14.830 1.00 94.56 191 HIS A N 1
ATOM 1471 C CA . HIS A 1 191 ? -1.891 8.772 -14.983 1.00 94.56 191 HIS A CA 1
ATOM 1472 C C . HIS A 1 191 ? -2.414 7.766 -16.009 1.00 94.56 191 HIS A C 1
ATOM 1474 O O . HIS A 1 191 ? -1.700 7.374 -16.932 1.00 94.56 191 HIS A O 1
ATOM 1480 N N . PHE A 1 192 ? -3.682 7.398 -15.868 1.00 92.75 192 PHE A N 1
ATOM 1481 C CA . PHE A 1 192 ? -4.420 6.617 -16.856 1.00 92.75 192 PHE A CA 1
ATOM 1482 C C . PHE A 1 192 ? -5.847 7.157 -16.976 1.00 92.75 192 PHE A C 1
ATOM 1484 O O . PHE A 1 192 ? -6.371 7.729 -16.019 1.00 92.75 192 PHE A O 1
ATOM 1491 N N . ASP A 1 193 ? -6.482 6.958 -18.135 1.00 85.00 193 ASP A N 1
ATOM 1492 C CA . ASP A 1 193 ? -7.818 7.489 -18.477 1.00 85.00 193 ASP A CA 1
ATOM 1493 C C . ASP A 1 193 ? -8.970 6.733 -17.777 1.00 85.00 193 ASP A C 1
ATOM 1495 O O . ASP A 1 193 ? -10.044 6.492 -18.330 1.00 85.00 193 ASP A O 1
ATOM 1499 N N . GLY A 1 194 ? -8.718 6.315 -16.541 1.00 83.56 194 GLY A N 1
ATOM 1500 C CA . GLY A 1 194 ? -9.594 5.502 -15.724 1.00 83.56 194 GLY A CA 1
ATOM 1501 C C . GLY A 1 194 ? -10.696 6.281 -15.027 1.00 83.56 194 GLY A C 1
ATOM 1502 O O . GLY A 1 194 ? -10.559 7.462 -14.710 1.00 83.56 194 GLY A O 1
ATOM 1503 N N . THR A 1 195 ? -11.784 5.584 -14.705 1.00 89.75 195 THR A N 1
ATOM 1504 C CA . THR A 1 195 ? -12.839 6.121 -13.838 1.00 89.75 195 THR A CA 1
ATOM 1505 C C . THR A 1 195 ? -12.605 5.723 -12.389 1.00 89.75 195 THR A C 1
ATOM 1507 O O . THR A 1 195 ? -12.261 4.573 -12.108 1.00 89.75 195 THR A O 1
ATOM 1510 N N . VAL A 1 196 ? -12.890 6.643 -11.474 1.00 93.25 196 VAL A N 1
ATOM 1511 C CA . VAL A 1 196 ? -12.954 6.375 -10.036 1.00 93.25 196 VAL A CA 1
ATOM 1512 C C . VAL A 1 196 ? -14.345 5.836 -9.693 1.00 93.25 196 VAL A C 1
ATOM 1514 O O . VAL A 1 196 ? -15.353 6.469 -10.004 1.00 93.25 196 VAL A O 1
ATOM 1517 N N . GLN A 1 197 ? -14.412 4.670 -9.058 1.00 94.44 197 GLN A N 1
ATOM 1518 C CA . GLN A 1 197 ? -15.652 4.032 -8.619 1.00 94.44 197 GLN A CA 1
ATOM 1519 C C . GLN A 1 197 ? -15.638 3.858 -7.103 1.00 94.44 197 GLN A C 1
ATOM 1521 O O . GLN A 1 197 ? -14.719 3.261 -6.547 1.00 94.44 197 GLN A O 1
ATOM 1526 N N . VAL A 1 198 ? -16.667 4.362 -6.424 1.00 96.00 198 VAL A N 1
ATOM 1527 C CA . VAL A 1 198 ? -16.837 4.147 -4.982 1.00 96.00 198 VAL A CA 1
ATOM 1528 C C . VAL A 1 198 ? -17.465 2.775 -4.763 1.00 96.00 198 VAL A C 1
ATOM 1530 O O . VAL A 1 198 ? -18.578 2.520 -5.215 1.00 96.00 198 VAL A O 1
ATOM 1533 N N . VAL A 1 199 ? -16.749 1.898 -4.063 1.00 94.44 199 VAL A N 1
ATOM 1534 C CA . VAL A 1 199 ? -17.208 0.550 -3.696 1.00 94.44 199 VAL A CA 1
ATOM 1535 C C . VAL A 1 199 ? -18.051 0.605 -2.422 1.00 94.44 199 VAL A C 1
ATOM 1537 O O . VAL A 1 199 ? -19.108 -0.012 -2.342 1.00 94.44 199 VAL A O 1
ATOM 1540 N N . THR A 1 200 ? -17.598 1.362 -1.422 1.00 94.19 200 THR A N 1
ATOM 1541 C CA . THR A 1 200 ? -18.365 1.662 -0.206 1.00 94.19 200 THR A CA 1
ATOM 1542 C C . THR A 1 200 ? -17.901 2.987 0.392 1.00 94.19 200 THR A C 1
ATOM 1544 O O . THR A 1 200 ? -16.738 3.361 0.236 1.00 94.19 200 THR A O 1
ATOM 1547 N N . SER A 1 201 ? -18.807 3.701 1.060 1.00 91.38 201 SER A N 1
ATOM 1548 C CA . SER A 1 201 ? -18.518 4.922 1.816 1.00 91.38 201 SER A CA 1
ATOM 1549 C C . SER A 1 201 ? -19.429 4.994 3.037 1.00 91.38 201 SER A C 1
ATOM 1551 O O . SER A 1 201 ? -20.641 4.817 2.917 1.00 91.38 201 SER A O 1
ATOM 1553 N N . ALA A 1 202 ? -18.842 5.278 4.196 1.00 84.38 202 ALA A N 1
ATOM 1554 C CA . ALA A 1 202 ? -19.543 5.541 5.453 1.00 84.38 202 ALA A CA 1
ATOM 1555 C C . ALA A 1 202 ? -19.430 7.017 5.898 1.00 84.38 202 ALA A C 1
ATOM 1557 O O . ALA A 1 202 ? -19.708 7.322 7.060 1.00 84.38 202 ALA A O 1
ATOM 1558 N N . PHE A 1 203 ? -18.990 7.899 4.990 1.00 77.31 203 PHE A N 1
ATOM 1559 C CA . PHE A 1 203 ? -18.878 9.352 5.171 1.00 77.31 203 PHE A CA 1
ATOM 1560 C C . PHE A 1 203 ? -20.049 10.114 4.557 1.00 77.31 203 PHE A C 1
ATOM 1562 O O . PHE A 1 203 ? -20.584 9.635 3.530 1.00 77.31 203 PHE A O 1
#

Sequence (203 aa):
MAKWASSTVIDDNVQAPVLDERVFSWLHHGVAGAFGFPIGHAGLMHVYGYLLSSVETPYGLKRLRWLTADLANAFGLESSFFFPTASTVPLMERVASAVLPTLIDPTADSRTVLAIDEVVDCRRRMRTVYIRDRITDSTALLYGSVSGDDVQIVTAFPIGPMTSQSVQDRLAEPARYRYNYAPADAEPGSHFDGTVQVVTSAF

pLDDT: mean 91.97, std 6.67, range [52.81, 98.25]